Protein AF-0000000079560108 (afdb_homodimer)

Solvent-accessible surface area (backbone atoms only — not comparable to full-atom values): 20661 Å² total; per-residue (Å²): 132,93,80,88,74,80,73,78,68,69,70,74,76,70,73,69,69,77,69,74,82,73,67,51,75,45,80,75,44,78,47,72,44,95,84,52,30,36,39,34,35,33,38,27,43,58,58,87,73,56,63,66,53,49,48,54,43,38,51,71,67,66,50,82,88,67,62,62,70,43,50,45,40,27,61,70,44,29,70,36,39,32,35,31,31,40,37,35,38,46,66,90,51,83,85,59,64,47,75,42,73,41,30,35,34,32,24,31,36,22,76,26,48,44,34,38,52,46,77,73,49,55,36,68,93,56,55,93,68,57,53,68,58,50,52,52,52,52,49,50,51,56,38,45,75,59,57,32,50,44,37,31,35,74,32,50,59,90,45,41,65,64,43,38,75,72,59,32,35,69,36,62,92,52,25,36,26,29,39,34,63,78,79,128,134,86,80,77,77,76,75,79,69,70,70,75,76,70,74,70,70,78,70,73,82,72,68,50,76,43,79,76,45,76,46,72,43,94,86,51,30,36,37,34,34,33,39,27,42,57,58,86,74,55,61,67,54,49,50,53,45,39,51,71,70,66,50,82,88,68,64,63,70,44,50,45,41,27,61,70,44,29,71,34,39,32,36,30,30,41,37,35,40,46,67,89,52,82,84,59,65,48,76,40,74,41,30,36,33,32,24,31,36,22,79,27,50,43,34,39,50,44,76,72,48,55,37,68,93,58,54,94,68,56,53,67,58,51,52,52,53,51,50,51,49,55,38,44,75,61,58,30,50,46,38,32,36,73,32,51,58,90,45,42,63,63,43,40,75,72,58,32,36,69,35,63,92,52,25,37,26,28,41,33,63,77,79,128

Organism: Vigna unguiculata (NCBI:txid3917)

InterPro domains:
  IPR000182 GNAT domain [PF00583] (96-168)
  IPR000182 GNAT domain [PS51186] (47-184)
  IPR016181 Acyl-CoA N-acyltransferase [SSF55729] (50-173)
  IPR045039 Acetyltransferase NSI-like [PTHR43626] (2-183)

Foldseek 3Di:
DDDDPPPPPPPPPPPPPVPQDDKDKDFDDWDADPQGKIKTKMKIFADDDDLVLVQVQCVQVPHDDDDSVVSVVCVVQFPTKMWIWIWIDGPPDPPDIDIHTFWIKTWHDPLEEEIEIDDTDGRPVCPPVCVSVVRVLVVQVSCVVSVHDHYYYDDDPVCVVVVVVSVDDDCVVNNDDDDDDDDD/DPPPPPPPPPPPPPPPPVPQDDKDKDFDDWDADPQGKIKTKMKIWADDDDLVLVQVQCVQVPHDDDDSVVSVVCVVQFPTKMWIWIWIDGPPDPPDIDIHTFWIKTWHDPLEEEIEIDDTDGRPVCPPVCVSVVRVLVVQVSCVVSVHDHYYYDDDPVCVVVVVVSVDDDCVVNNDDDDDDDDD

Nearest PDB structures (foldseek):
  7dai-assembly2_C  TM=9.769E-01  e=3.461E-25  Oryza sativa Japonica Group
  7daj-assembly1_B  TM=9.603E-01  e=1.060E-24  Oryza sativa Japonica Group
  7dal-assembly1_B  TM=9.745E-01  e=1.442E-23  Oryza sativa Japonica Group
  7dai-assembly1_A-2  TM=9.729E-01  e=1.844E-22  Oryza sativa Japonica Group
  6k5m-assembly1_A  TM=9.247E-01  e=1.194E-22  Oryza sativa Japonica Group

pLDDT: mean 87.72, std 19.06, range [20.8, 98.81]

Radius of gyration: 25.71 Å; Cα contacts (8 Å, |Δi|>4): 689; chains: 2; bounding box: 93×86×57 Å

Secondary structure (DSSP, 8-state):
--------------------PPP-EEEEEEEE-TTS-EEEEEEESB----HHHHHHHHHHHTPPP--HHHHHHHHHT-SEEEEEEEEEE-TT-SS-EEEEEEEEEEEEE-SSSEEEEEEEEE-GGGTTSSHHHHHHHHHHHHHHHTT--EEEEEE-GGGHHHHHTTT-EESGGG-EEEEE----/--------------------PPP-EEEEEEEE-TTS-EEEEEEESB----HHHHHHHHHHHTPPP--HHHHHHHHHT-SEEEEEEEEEE-TT-SS-EEEEEEEEEEEEE-SSSEEEEEEEEE-GGGTTSSHHHHHHHHHHHHHHHTT--EEEEEE-GGGHHHHHTTT-EESGGG-EEEEE----

Structure (mmCIF, N/CA/C/O backbone):
data_AF-0000000079560108-model_v1
#
loop_
_entity.id
_entity.type
_entity.pdbx_description
1 polymer 'Acyl-CoA N-acyltransferase'
#
loop_
_atom_site.group_PDB
_atom_site.id
_atom_site.type_symbol
_atom_site.label_atom_id
_atom_site.label_alt_id
_atom_site.label_comp_id
_atom_site.label_asym_id
_atom_site.label_entity_id
_atom_site.label_seq_id
_atom_site.pdbx_PDB_ins_code
_atom_site.Cartn_x
_atom_site.Cartn_y
_atom_site.Cartn_z
_atom_site.occupancy
_atom_site.B_iso_or_equiv
_atom_site.auth_seq_id
_atom_site.auth_comp_id
_atom_site.auth_asym_id
_atom_site.auth_atom_id
_atom_site.pdbx_PDB_model_num
ATOM 1 N N . MET A 1 1 ? 40.438 -39.719 33.125 1 20.8 1 MET A N 1
ATOM 2 C CA . MET A 1 1 ? 39 -39.719 32.906 1 20.8 1 MET A CA 1
ATOM 3 C C . MET A 1 1 ? 38.5 -38.312 32.562 1 20.8 1 MET A C 1
ATOM 5 O O . MET A 1 1 ? 37.719 -38.125 31.625 1 20.8 1 MET A O 1
ATOM 9 N N . LYS A 1 2 ? 38.188 -37.312 33.719 1 22.69 2 LYS A N 1
ATOM 10 C CA . LYS A 1 2 ? 36.938 -36.531 33.531 1 22.69 2 LYS A CA 1
ATOM 11 C C . LYS A 1 2 ? 37.062 -35.625 32.312 1 22.69 2 LYS A C 1
ATOM 13 O O . LYS A 1 2 ? 38.156 -35.312 31.859 1 22.69 2 LYS A O 1
ATOM 18 N N . ASP A 1 3 ? 36.219 -34.469 32.125 1 26.06 3 ASP A N 1
ATOM 19 C CA . ASP A 1 3 ? 35 -34.031 31.391 1 26.06 3 ASP A CA 1
ATOM 20 C C . ASP A 1 3 ? 35.344 -32.906 30.406 1 26.06 3 ASP A C 1
ATOM 22 O O . ASP A 1 3 ? 34.938 -32.969 29.25 1 26.06 3 ASP A O 1
ATOM 26 N N . ASN A 1 4 ? 35.75 -31.547 30.703 1 32.47 4 ASN A N 1
ATOM 27 C CA . ASN A 1 4 ? 34.875 -30.391 30.609 1 32.47 4 ASN A CA 1
ATOM 28 C C . ASN A 1 4 ? 35 -29.734 29.234 1 32.47 4 ASN A C 1
ATOM 30 O 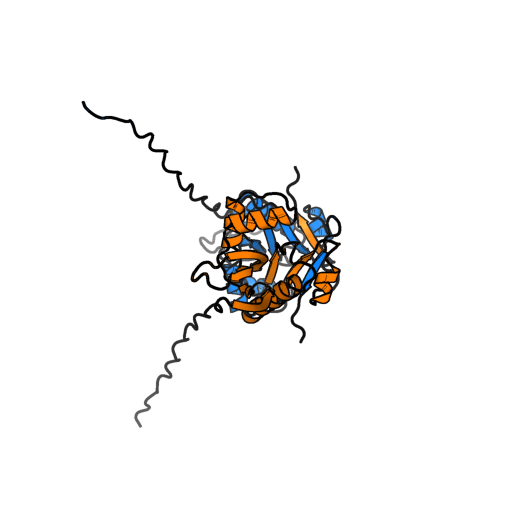O . ASN A 1 4 ? 36 -29.078 28.922 1 32.47 4 ASN A O 1
ATOM 34 N N . SER A 1 5 ? 34.438 -30.344 28.141 1 34.47 5 SER A N 1
ATOM 35 C CA . SER A 1 5 ? 34.219 -29.734 26.828 1 34.47 5 SER A CA 1
ATOM 36 C C . SER A 1 5 ? 33.5 -28.391 26.969 1 34.47 5 SER A C 1
ATOM 38 O O . SER A 1 5 ? 32.406 -28.297 27.516 1 34.47 5 SER A O 1
ATOM 40 N N . MET A 1 6 ? 34.25 -27.312 27.203 1 31.23 6 MET A N 1
ATOM 41 C CA . MET A 1 6 ? 33.688 -25.969 27.203 1 31.23 6 MET A CA 1
ATOM 42 C C . MET A 1 6 ? 32.781 -25.766 26 1 31.23 6 MET A C 1
ATOM 44 O O . MET A 1 6 ? 33.219 -25.875 24.844 1 31.23 6 MET A O 1
ATOM 48 N N . GLN A 1 7 ? 31.422 -26.172 26.094 1 32.94 7 GLN A N 1
ATOM 49 C CA . GLN A 1 7 ? 30.375 -25.859 25.125 1 32.94 7 GLN A CA 1
ATOM 50 C C . GLN A 1 7 ? 30.359 -24.375 24.781 1 32.94 7 GLN A C 1
ATOM 52 O O . GLN A 1 7 ? 30.25 -23.531 25.672 1 32.94 7 GLN A O 1
ATOM 57 N N . VAL A 1 8 ? 30.969 -23.969 23.719 1 36.25 8 VAL A N 1
ATOM 58 C CA . VAL A 1 8 ? 30.812 -22.625 23.172 1 36.25 8 VAL A CA 1
ATOM 59 C C . VAL A 1 8 ? 29.328 -22.281 23.047 1 36.25 8 VAL A C 1
ATOM 61 O O . VAL A 1 8 ? 28.594 -22.938 22.281 1 36.25 8 VAL A O 1
ATOM 64 N N . ILE A 1 9 ? 28.594 -22.062 24.156 1 33.53 9 ILE A N 1
ATOM 65 C CA . ILE A 1 9 ? 27.234 -21.594 24.016 1 33.53 9 ILE A CA 1
ATOM 66 C C . ILE A 1 9 ? 27.188 -20.391 23.078 1 33.53 9 ILE A C 1
ATOM 68 O O . ILE A 1 9 ? 27.938 -19.438 23.25 1 33.53 9 ILE A O 1
ATOM 72 N N . ASP A 1 10 ? 26.875 -20.625 21.875 1 36.41 10 ASP A N 1
ATOM 73 C CA . ASP A 1 10 ? 26.609 -19.5 20.969 1 36.41 10 ASP A CA 1
ATOM 74 C C . ASP A 1 10 ? 25.734 -18.438 21.656 1 36.41 10 ASP A C 1
ATOM 76 O O . ASP A 1 10 ? 24.828 -18.781 22.422 1 36.41 10 ASP A O 1
ATOM 80 N N . PRO A 1 11 ? 26.312 -17.297 22.016 1 36.44 11 PRO A N 1
ATOM 81 C CA . PRO A 1 11 ? 25.422 -16.312 22.641 1 36.44 11 PRO A CA 1
ATOM 82 C C . PRO A 1 11 ? 24.016 -16.359 22.047 1 36.44 11 PRO A C 1
ATOM 84 O O . PRO A 1 11 ? 23.828 -16.766 20.906 1 36.44 11 PRO A O 1
ATOM 87 N N . PRO A 1 12 ? 22.984 -16.531 22.906 1 35.56 12 PRO A N 1
ATOM 88 C CA . PRO A 1 12 ? 21.641 -16.469 22.344 1 35.56 12 PRO A CA 1
ATOM 89 C C . PRO A 1 12 ? 21.5 -15.414 21.25 1 35.56 12 PRO A C 1
ATOM 91 O O . PRO A 1 12 ? 22.234 -14.422 21.266 1 35.56 12 PRO A O 1
ATOM 94 N N . SER A 1 13 ? 21.328 -15.781 20.016 1 38.47 13 SER A N 1
ATOM 95 C CA . SER A 1 13 ? 20.844 -14.797 19.047 1 38.47 13 SER A CA 1
ATOM 96 C C . SER A 1 13 ? 19.875 -13.812 19.672 1 38.47 13 SER A C 1
ATOM 98 O O . SER A 1 13 ? 18.828 -14.211 20.188 1 38.47 13 SER A O 1
ATOM 100 N N . ILE A 1 14 ? 20.328 -12.914 20.531 1 37.09 14 ILE A N 1
ATOM 101 C CA . ILE A 1 14 ? 19.422 -11.852 20.953 1 37.09 14 ILE A CA 1
ATOM 102 C C . ILE A 1 14 ? 18.375 -11.602 19.859 1 37.09 14 ILE A C 1
ATOM 104 O O . ILE A 1 14 ? 18.734 -11.367 18.703 1 37.09 14 ILE A O 1
ATOM 108 N N . ASP A 1 15 ? 17.297 -12.219 19.875 1 38.72 15 ASP A N 1
ATOM 109 C CA . ASP A 1 15 ? 16.141 -11.688 19.156 1 38.72 15 ASP A CA 1
ATOM 110 C C . ASP A 1 15 ? 16.156 -10.164 19.156 1 38.72 15 ASP A C 1
ATOM 112 O O . ASP A 1 15 ? 15.859 -9.531 20.172 1 38.72 15 ASP A O 1
ATOM 116 N N . GLU A 1 16 ? 17.219 -9.445 18.844 1 39.84 16 GLU A N 1
ATOM 117 C CA . GLU A 1 16 ? 16.969 -8.016 18.656 1 39.84 16 GLU A CA 1
ATOM 118 C C . GLU A 1 16 ? 15.508 -7.758 18.266 1 39.84 16 GLU A C 1
ATOM 120 O O . GLU A 1 16 ? 15.094 -8.047 17.141 1 39.84 16 GLU A O 1
ATOM 125 N N . GLU A 1 17 ? 14.57 -8.016 19 1 43.06 17 GLU A N 1
ATOM 126 C CA . GLU A 1 17 ? 13.242 -7.422 18.844 1 43.06 17 GLU A CA 1
ATOM 127 C C . GLU A 1 17 ? 13.328 -6.07 18.141 1 43.06 17 GLU A C 1
ATOM 129 O O . GLU A 1 17 ? 13.906 -5.121 18.672 1 43.06 17 GLU A O 1
ATOM 134 N N . ASP A 1 18 ? 13.734 -5.938 16.938 1 49.69 18 ASP A N 1
ATOM 135 C CA . ASP A 1 18 ? 13.727 -4.742 16.109 1 49.69 18 ASP A CA 1
ATOM 136 C C . ASP A 1 18 ? 12.641 -3.768 16.547 1 49.69 18 ASP A C 1
ATOM 138 O O . ASP A 1 18 ? 11.453 -4.02 16.328 1 49.69 18 ASP A O 1
ATOM 142 N N . GLU A 1 19 ? 12.656 -3.205 17.703 1 56.44 19 GLU A N 1
ATOM 143 C CA . GLU A 1 19 ? 11.773 -2.166 18.234 1 56.44 19 GLU A CA 1
ATOM 144 C C . GLU A 1 19 ? 11.375 -1.181 17.141 1 56.44 19 GLU A C 1
ATOM 146 O O . GLU A 1 19 ? 12.234 -0.61 16.469 1 56.44 19 GLU A O 1
ATOM 151 N N . GLU A 1 20 ? 10.18 -1.312 16.703 1 64.75 20 GLU A N 1
ATOM 152 C CA . GLU A 1 20 ? 9.625 -0.291 15.82 1 64.75 20 GLU A CA 1
ATOM 153 C C . GLU A 1 20 ? 9.93 1.112 16.344 1 64.75 20 GLU A C 1
ATOM 155 O O . GLU A 1 20 ? 9.828 1.372 17.547 1 64.75 20 GLU A O 1
ATOM 160 N N . PRO A 1 21 ? 10.586 1.938 15.516 1 72.31 21 PRO A N 1
ATOM 161 C CA . PRO A 1 21 ? 10.836 3.305 15.977 1 72.31 21 PRO A CA 1
ATOM 162 C C . PRO A 1 21 ? 9.609 3.961 16.594 1 72.31 21 PRO A C 1
ATOM 164 O O . PRO A 1 21 ? 8.484 3.703 16.156 1 72.31 21 PRO A O 1
ATOM 167 N N . MET A 1 22 ? 9.727 4.625 17.688 1 73.25 22 MET A N 1
ATOM 168 C CA . MET A 1 22 ? 8.664 5.34 18.391 1 73.25 22 MET A CA 1
ATOM 169 C C . MET A 1 22 ? 8.141 6.5 17.562 1 73.25 22 MET A C 1
ATOM 171 O O . MET A 1 22 ? 8.891 7.098 16.781 1 73.25 22 MET A O 1
ATOM 175 N N . PRO A 1 23 ? 6.852 6.723 17.719 1 82.19 23 PRO A N 1
ATOM 176 C CA . PRO A 1 23 ? 6.316 7.918 17.062 1 82.19 23 PRO A CA 1
ATOM 177 C C . PRO A 1 23 ? 7.09 9.18 17.422 1 82.19 23 PRO A C 1
ATOM 179 O O . PRO A 1 23 ? 7.586 9.312 18.547 1 82.19 23 PRO A O 1
ATOM 182 N N . GLN A 1 24 ? 7.23 10.016 16.484 1 87.12 24 GLN A N 1
ATOM 183 C CA . GLN A 1 24 ? 7.949 11.273 16.656 1 87.12 24 GLN A CA 1
ATOM 184 C C . GLN A 1 24 ? 6.996 12.461 16.609 1 87.12 24 GLN A C 1
ATOM 186 O O . GLN A 1 24 ? 5.977 12.422 15.922 1 87.12 24 GLN A O 1
ATOM 191 N N . GLU A 1 25 ? 7.293 13.43 17.438 1 90.81 25 GLU A N 1
ATOM 192 C CA . GLU A 1 25 ? 6.57 14.703 17.438 1 90.81 25 GLU A CA 1
ATOM 193 C C . GLU A 1 25 ? 7.527 15.883 17.297 1 90.81 25 GLU A C 1
ATOM 195 O O . GLU A 1 25 ? 8.602 15.891 17.906 1 90.81 25 GLU A O 1
ATOM 200 N N . PHE A 1 26 ? 7.121 16.859 16.453 1 91.38 26 PHE A N 1
ATOM 201 C CA . PHE A 1 26 ? 7.918 18.047 16.188 1 91.38 26 PHE A CA 1
ATOM 202 C C . PHE A 1 26 ? 7.035 19.281 16.109 1 91.38 26 PHE A C 1
ATOM 204 O O . PHE A 1 26 ? 5.949 19.25 15.523 1 91.38 26 PHE A O 1
ATOM 211 N N . VAL A 1 27 ? 7.5 20.359 16.781 1 94.88 27 VAL A N 1
ATOM 212 C CA . VAL A 1 27 ? 6.871 21.656 16.516 1 94.88 27 VAL A CA 1
ATOM 213 C C . VAL A 1 27 ? 7.379 22.219 15.188 1 94.88 27 VAL A C 1
ATOM 215 O O . VAL A 1 27 ? 8.578 22.453 15.031 1 94.88 27 VAL A O 1
ATOM 218 N N . LEU A 1 28 ? 6.473 22.469 14.289 1 95.75 28 LEU A N 1
ATOM 219 C CA . LEU A 1 28 ? 6.875 22.953 12.969 1 95.75 28 LEU A CA 1
ATOM 220 C C . LEU A 1 28 ? 6.875 24.469 12.93 1 95.75 28 LEU A C 1
ATOM 222 O O . LEU A 1 28 ? 7.75 25.078 12.305 1 95.75 28 LEU A O 1
ATOM 226 N N . VAL A 1 29 ? 5.875 25.016 13.484 1 94.5 29 VAL A N 1
ATOM 227 C CA . VAL A 1 29 ? 5.668 26.453 13.477 1 94.5 29 VAL A CA 1
ATOM 228 C C . VAL A 1 29 ? 5.176 26.922 14.844 1 94.5 29 VAL A C 1
ATOM 230 O O . VAL A 1 29 ? 4.395 26.234 15.5 1 94.5 29 VAL A O 1
ATOM 233 N N . GLU A 1 30 ? 5.645 28.047 15.258 1 95.38 30 GLU A N 1
ATOM 234 C CA . GLU A 1 30 ? 5.117 28.734 16.422 1 95.38 30 GLU A CA 1
ATOM 235 C C . GLU A 1 30 ? 4.906 30.219 16.141 1 95.38 30 GLU A C 1
ATOM 237 O O . GLU A 1 30 ? 5.812 30.891 15.648 1 95.38 30 GLU A O 1
ATOM 242 N N . LYS A 1 31 ? 3.699 30.578 16.391 1 94.56 31 LYS A N 1
ATOM 243 C CA . LYS A 1 31 ? 3.383 31.984 16.156 1 94.56 31 LYS A CA 1
ATOM 244 C C . LYS A 1 31 ? 2.611 32.594 17.328 1 94.56 31 LYS A C 1
ATOM 246 O O . LYS A 1 31 ? 1.826 31.875 17.984 1 94.56 31 LYS A O 1
ATOM 251 N N . THR A 1 32 ? 2.875 33.875 17.547 1 94 32 THR A N 1
ATOM 252 C CA . THR A 1 32 ? 2.137 34.625 18.562 1 94 32 THR A CA 1
ATOM 253 C C . THR A 1 32 ? 1.239 35.656 17.906 1 94 32 THR A C 1
ATOM 255 O O . THR A 1 32 ? 1.704 36.469 17.094 1 94 32 THR A O 1
ATOM 258 N N . GLU A 1 33 ? 0.005 35.594 18.266 1 92.19 33 GLU A N 1
ATOM 259 C CA . GLU A 1 33 ? -0.963 36.562 17.734 1 92.19 33 GLU A CA 1
ATOM 260 C C . GLU A 1 33 ? -0.918 37.875 18.516 1 92.19 33 GLU A C 1
ATOM 262 O O . GLU A 1 33 ? -0.397 37.938 19.625 1 92.19 33 GLU A O 1
ATOM 267 N N . PRO A 1 34 ? -1.481 38.875 17.828 1 93 34 PRO A N 1
ATOM 268 C CA . PRO A 1 34 ? -1.474 40.188 18.469 1 93 34 PRO A CA 1
ATOM 269 C C . PRO A 1 34 ? -2.137 40.156 19.844 1 93 34 PRO A C 1
ATOM 271 O O . PRO A 1 34 ? -1.722 40.906 20.75 1 93 34 PRO A O 1
ATOM 274 N N . ASP A 1 35 ? -3.066 39.344 20.047 1 91.81 35 ASP A N 1
ATOM 275 C CA . ASP A 1 35 ? -3.801 39.312 21.297 1 91.81 35 ASP A CA 1
ATOM 276 C C . ASP A 1 35 ? -3.08 38.469 22.344 1 91.81 35 ASP A C 1
ATOM 278 O O . ASP A 1 35 ? -3.592 38.25 23.438 1 91.81 35 ASP A O 1
ATOM 282 N N . GLY A 1 36 ? -1.95 37.969 21.984 1 91.25 36 GLY A N 1
ATOM 283 C CA . GLY A 1 36 ? -1.14 37.219 22.906 1 91.25 36 GLY A CA 1
ATOM 284 C C . GLY A 1 36 ? -1.323 35.719 22.781 1 91.25 36 GLY A C 1
ATOM 285 O O . GLY A 1 36 ? -0.613 34.938 23.422 1 91.25 36 GLY A O 1
ATOM 286 N N . THR A 1 37 ? -2.234 35.312 21.938 1 92.81 37 THR A N 1
ATOM 287 C CA . THR A 1 37 ? -2.455 33.875 21.719 1 92.81 37 THR A CA 1
ATOM 288 C C . THR A 1 37 ? -1.26 33.25 21.016 1 92.81 37 THR A C 1
ATOM 290 O O . THR A 1 37 ? -0.721 33.812 20.062 1 92.81 37 THR A O 1
ATOM 293 N N . ILE A 1 38 ? -0.872 32.062 21.578 1 94.75 38 ILE A N 1
ATOM 294 C CA . ILE A 1 38 ? 0.227 31.344 20.969 1 94.75 38 ILE A CA 1
ATOM 295 C C . ILE A 1 38 ? -0.318 30.141 20.203 1 94.75 38 ILE A C 1
ATOM 297 O O . ILE A 1 38 ? -1.099 29.359 20.75 1 94.75 38 ILE A O 1
ATOM 301 N N . GLU A 1 39 ? 0.038 30.047 18.984 1 96.12 39 GLU A N 1
ATOM 302 C CA . GLU A 1 39 ? -0.333 28.891 18.172 1 96.12 39 GLU A CA 1
ATOM 303 C C . GLU A 1 39 ? 0.897 28.078 17.781 1 96.12 39 GLU A C 1
ATOM 305 O O . GLU A 1 39 ? 1.879 28.641 17.281 1 96.12 39 GLU A O 1
ATOM 310 N N . GLN A 1 40 ? 0.805 26.797 18.031 1 97.19 40 GLN A N 1
ATOM 311 C CA . GLN A 1 40 ? 1.833 25.859 17.578 1 97.19 40 GLN A CA 1
ATOM 312 C C . GLN A 1 40 ? 1.256 24.828 16.609 1 97.19 40 GLN A C 1
ATOM 314 O O . GLN A 1 40 ? 0.159 24.312 16.828 1 97.19 40 GLN A O 1
ATOM 319 N N . ILE A 1 41 ? 1.953 24.641 15.539 1 97.69 41 ILE A N 1
ATOM 320 C CA . ILE A 1 41 ? 1.615 23.531 14.656 1 97.69 41 ILE A CA 1
ATOM 321 C C . ILE A 1 41 ? 2.545 22.344 14.93 1 97.69 41 ILE A C 1
ATOM 323 O O . ILE A 1 41 ? 3.762 22.453 14.766 1 97.69 41 ILE A O 1
ATOM 327 N N . ILE A 1 42 ? 1.925 21.219 15.273 1 96.38 42 ILE A N 1
ATOM 328 C CA . ILE A 1 42 ? 2.701 20.078 15.711 1 96.38 42 ILE A CA 1
ATOM 329 C C . ILE A 1 42 ? 2.521 18.922 14.727 1 96.38 42 ILE A C 1
ATOM 331 O O . ILE A 1 42 ? 1.396 18.578 14.359 1 96.38 42 ILE A O 1
ATOM 335 N N . PHE A 1 43 ? 3.67 18.375 14.297 1 97.25 43 PHE A N 1
ATOM 336 C CA . PHE A 1 43 ? 3.684 17.125 13.547 1 97.25 43 PHE A CA 1
ATOM 337 C C . PHE A 1 43 ? 3.754 15.922 14.477 1 97.25 43 PHE A C 1
ATOM 339 O O . PHE A 1 43 ? 4.504 15.938 15.461 1 97.25 43 PHE A O 1
ATOM 346 N N . SER A 1 44 ? 2.986 14.922 14.133 1 96 44 SER A N 1
ATOM 347 C CA . SER A 1 44 ? 3.084 13.641 14.82 1 96 44 SER A CA 1
ATOM 348 C C . SER A 1 44 ? 3.018 12.484 13.828 1 96 44 SER A C 1
ATOM 350 O O . SER A 1 44 ? 2.227 12.508 12.883 1 96 44 SER A O 1
ATOM 352 N N . SER A 1 45 ? 3.865 11.359 13.953 1 93.25 45 SER A N 1
ATOM 353 C CA . SER A 1 45 ? 3.83 10.172 13.102 1 93.25 45 SER A CA 1
ATOM 354 C C . SER A 1 45 ? 3.043 9.047 13.758 1 93.25 45 SER A C 1
ATOM 356 O O . SER A 1 45 ? 2.941 7.949 13.203 1 93.25 45 SER A O 1
ATOM 358 N N . GLY A 1 46 ? 2.568 9.148 14.836 1 81.94 46 GLY A N 1
ATOM 359 C CA . GLY A 1 46 ? 1.864 8.086 15.539 1 81.94 46 GLY A CA 1
ATOM 360 C C . GLY A 1 46 ? 0.63 8.57 16.281 1 81.94 46 GLY A C 1
ATOM 361 O O . GLY A 1 46 ? 0.188 7.941 17.234 1 81.94 46 GLY A O 1
ATOM 362 N N . GLY A 1 47 ? 0.141 9.664 15.906 1 67.12 47 GLY A N 1
ATOM 363 C CA . GLY A 1 47 ? -0.938 10.203 16.719 1 67.12 47 GLY A CA 1
ATOM 364 C C . GLY A 1 47 ? -2.266 9.508 16.484 1 67.12 47 GLY A C 1
ATOM 365 O O . GLY A 1 47 ? -2.51 8.977 15.406 1 67.12 47 GLY A O 1
ATOM 366 N N . ASP A 1 48 ? -2.932 9.266 17.562 1 80.25 48 ASP A N 1
ATOM 367 C CA . ASP A 1 48 ? -4.324 8.82 17.5 1 80.25 48 ASP A CA 1
ATOM 368 C C . ASP A 1 48 ? -5.219 9.922 16.938 1 80.25 48 ASP A C 1
ATOM 370 O O . ASP A 1 48 ? -5.301 11.016 17.5 1 80.25 48 ASP A O 1
ATOM 374 N N . ILE A 1 49 ? -5.676 9.703 15.812 1 93.5 49 ILE A N 1
ATOM 375 C CA . ILE A 1 49 ? -6.555 10.656 15.148 1 93.5 49 ILE A CA 1
ATOM 376 C C . ILE A 1 49 ? -8.016 10.273 15.391 1 93.5 49 ILE A C 1
ATOM 378 O O . ILE A 1 49 ? -8.391 9.117 15.203 1 93.5 49 ILE A O 1
ATOM 382 N N . ASP A 1 50 ? -8.773 11.297 15.914 1 94.69 50 ASP A N 1
ATOM 383 C CA . ASP A 1 50 ? -10.219 11.117 16.031 1 94.69 50 ASP A CA 1
ATOM 384 C C . ASP A 1 50 ? -10.891 11.086 14.664 1 94.69 50 ASP A C 1
ATOM 386 O O . ASP A 1 50 ? -10.703 12.008 13.859 1 94.69 50 ASP A O 1
ATOM 390 N N . VAL A 1 51 ? -11.68 10.055 14.5 1 96.38 51 VAL A N 1
ATOM 391 C CA . VAL A 1 51 ? -12.289 9.836 13.188 1 96.38 51 VAL A CA 1
ATOM 392 C C . VAL A 1 51 ? -13.203 11 12.836 1 96.38 51 VAL A C 1
ATOM 394 O O . VAL A 1 51 ? -13.312 11.383 11.672 1 96.38 51 VAL A O 1
ATOM 397 N N . TYR A 1 52 ? -13.844 11.586 13.805 1 96.94 52 TYR A N 1
ATOM 398 C CA . TYR A 1 52 ? -14.742 12.711 13.547 1 96.94 52 TYR A CA 1
ATOM 399 C C . TYR A 1 52 ? -13.953 13.961 13.18 1 96.94 52 TYR A C 1
ATOM 401 O O . TYR A 1 52 ? -14.398 14.766 12.359 1 96.94 52 TYR A O 1
ATOM 409 N N . ASP A 1 53 ? -12.805 14.117 13.805 1 97 53 ASP A N 1
ATOM 410 C CA . ASP A 1 53 ? -11.922 15.219 13.406 1 97 53 ASP A CA 1
ATOM 411 C C . ASP A 1 53 ? -11.477 15.07 11.953 1 97 53 ASP A C 1
ATOM 413 O O . ASP A 1 53 ? -11.43 16.047 11.211 1 97 53 ASP A O 1
ATOM 417 N N . LEU A 1 54 ? -11.172 13.875 11.586 1 97.69 54 LEU A N 1
ATOM 418 C CA . LEU A 1 54 ? -10.766 13.617 10.211 1 97.69 54 LEU A CA 1
ATOM 419 C C . LEU A 1 54 ? -11.914 13.875 9.25 1 97.69 54 LEU A C 1
ATOM 421 O O . LEU A 1 54 ? -11.727 14.492 8.195 1 97.69 54 LEU A O 1
ATOM 425 N N . GLU A 1 55 ? -13.086 13.414 9.656 1 97.44 55 GLU A N 1
ATOM 426 C CA . GLU A 1 55 ? -14.25 13.664 8.812 1 97.44 55 GLU A CA 1
ATOM 427 C C . GLU A 1 55 ? -14.469 15.156 8.594 1 97.44 55 GLU A C 1
ATOM 429 O O . GLU A 1 55 ? -14.719 15.602 7.473 1 97.44 55 GLU A O 1
ATOM 434 N N . ALA A 1 56 ? -14.406 15.883 9.625 1 97.56 56 ALA A N 1
ATOM 435 C CA . ALA A 1 56 ? -14.578 17.328 9.539 1 97.56 56 ALA A CA 1
ATOM 436 C C . ALA A 1 56 ? -13.523 17.953 8.625 1 97.56 56 ALA A C 1
ATOM 438 O O . ALA A 1 56 ? -13.836 18.859 7.84 1 97.56 56 ALA A O 1
ATOM 439 N N . LEU A 1 57 ? -12.312 17.531 8.734 1 98.06 57 LEU A N 1
ATOM 440 C CA . LEU A 1 57 ? -11.242 18.016 7.879 1 98.06 57 LEU A CA 1
ATOM 441 C C . LEU A 1 57 ? -11.508 17.672 6.418 1 98.06 57 LEU A C 1
ATOM 443 O O . LEU A 1 57 ? -11.328 18.5 5.527 1 98.06 57 LEU A O 1
ATOM 447 N N . CYS A 1 58 ? -11.953 16.422 6.164 1 97.88 58 CYS A N 1
ATOM 448 C CA . CYS A 1 58 ? -12.297 16 4.812 1 97.88 58 CYS A CA 1
ATOM 449 C C . CYS A 1 58 ? -13.406 16.875 4.238 1 97.88 58 CYS A C 1
ATOM 451 O O . CYS A 1 58 ? -13.359 17.266 3.068 1 97.88 58 CYS A O 1
ATOM 453 N N . ASP A 1 59 ? -14.367 17.219 5.047 1 97.56 59 ASP A N 1
ATOM 454 C CA . ASP A 1 59 ? -15.445 18.125 4.625 1 97.56 59 ASP A CA 1
ATOM 455 C C . ASP A 1 59 ? -14.891 19.469 4.176 1 97.56 59 ASP A C 1
ATOM 457 O O . ASP A 1 59 ? -15.32 20.016 3.154 1 97.56 59 ASP A O 1
ATOM 461 N N . LYS A 1 60 ? -14.016 19.984 4.875 1 97.25 60 LYS A N 1
ATOM 462 C CA . LYS A 1 60 ? -13.453 21.312 4.59 1 97.25 60 LYS A CA 1
ATOM 463 C C . LYS A 1 60 ? -12.773 21.328 3.225 1 97.25 60 LYS A C 1
ATOM 465 O O . LYS A 1 60 ? -12.781 22.344 2.535 1 97.25 60 LYS A O 1
ATOM 470 N N . VAL A 1 61 ? -12.109 20.203 2.891 1 96.19 61 VAL A N 1
ATOM 471 C CA . VAL A 1 61 ? -11.359 20.188 1.636 1 96.19 61 VAL A CA 1
ATOM 472 C C . VAL A 1 61 ? -12.281 19.766 0.496 1 96.19 61 VAL A C 1
ATOM 474 O O . VAL A 1 61 ? -11.859 19.719 -0.665 1 96.19 61 VAL A O 1
ATOM 477 N N . GLY A 1 62 ? -13.523 19.359 0.8 1 95.56 62 GLY A N 1
ATOM 478 C CA . GLY A 1 62 ? -14.523 19.062 -0.215 1 95.56 62 GLY A CA 1
ATOM 479 C C . GLY A 1 62 ? -14.492 17.609 -0.661 1 95.56 62 GLY A C 1
ATOM 480 O O . GLY A 1 62 ? -14.898 17.297 -1.782 1 95.56 62 GLY A O 1
ATOM 481 N N . TRP A 1 63 ? -14.008 16.719 0.13 1 95.31 63 TRP A N 1
ATOM 482 C CA . TRP A 1 63 ? -13.977 15.297 -0.207 1 95.31 63 TRP A CA 1
ATOM 483 C C . TRP A 1 63 ? -15.32 14.641 0.078 1 95.31 63 TRP A C 1
ATOM 485 O O . TRP A 1 63 ? -16.031 15.031 1.014 1 95.31 63 TRP A O 1
ATOM 495 N N . PRO A 1 64 ? -15.656 13.664 -0.766 1 93.31 64 PRO A N 1
ATOM 496 C CA . PRO A 1 64 ? -16.875 12.922 -0.442 1 93.31 64 PRO A CA 1
ATOM 497 C C . PRO A 1 64 ? -16.797 12.188 0.894 1 93.31 64 PRO A C 1
ATOM 499 O O . PRO A 1 64 ? -15.711 11.727 1.276 1 93.31 64 PRO A O 1
ATOM 502 N N . ARG A 1 65 ? -17.922 12.086 1.561 1 94.56 65 ARG A N 1
ATOM 503 C CA . ARG A 1 65 ? -17.953 11.391 2.844 1 94.56 65 ARG A CA 1
ATOM 504 C C . ARG A 1 65 ? -17.797 9.883 2.656 1 94.56 65 ARG A C 1
ATOM 506 O O . ARG A 1 65 ? -18.375 9.305 1.732 1 94.56 65 ARG A O 1
ATOM 513 N N . ARG A 1 66 ? -16.984 9.352 3.461 1 95.31 66 ARG A N 1
ATOM 514 C CA . ARG A 1 66 ? -16.781 7.91 3.539 1 95.31 66 ARG A CA 1
ATOM 515 C C . ARG A 1 66 ? -17.359 7.336 4.824 1 95.31 66 ARG A C 1
ATOM 517 O O . ARG A 1 66 ? -17.484 8.039 5.828 1 95.31 66 ARG A O 1
ATOM 524 N N . PRO A 1 67 ? -17.797 6.027 4.797 1 96.31 67 PRO A N 1
ATOM 525 C CA . PRO A 1 67 ? -18.281 5.438 6.047 1 96.31 67 PRO A CA 1
ATOM 526 C C . PRO A 1 67 ? -17.266 5.539 7.184 1 96.31 67 PRO A C 1
ATOM 528 O O . PRO A 1 67 ? -16.109 5.172 7.016 1 96.31 67 PRO A O 1
ATOM 531 N N . LEU A 1 68 ? -17.734 5.957 8.375 1 96.62 68 LEU A N 1
ATOM 532 C CA . LEU A 1 68 ? -16.828 6.242 9.492 1 96.62 68 LEU A CA 1
ATOM 533 C C . LEU A 1 68 ? -16.156 4.969 9.984 1 96.62 68 LEU A C 1
ATOM 535 O O . LEU A 1 68 ? -14.984 5 10.391 1 96.62 68 LEU A O 1
ATOM 539 N N . SER A 1 69 ? -16.906 3.902 9.984 1 96.75 69 SER A N 1
ATOM 540 C CA . SER A 1 69 ? -16.312 2.645 10.43 1 96.75 69 SER A CA 1
ATOM 541 C C . SER A 1 69 ? -15.164 2.229 9.523 1 96.75 69 SER A C 1
ATOM 543 O O . SER A 1 69 ? -14.141 1.724 10 1 96.75 69 SER A O 1
ATOM 545 N N . LYS A 1 70 ? -15.266 2.436 8.234 1 96.94 70 LYS A N 1
ATOM 546 C CA . LYS A 1 70 ? -14.195 2.117 7.297 1 96.94 70 LYS A CA 1
ATOM 547 C C . LYS A 1 70 ? -13.016 3.072 7.465 1 96.94 70 LYS A C 1
ATOM 549 O O . LYS A 1 70 ? -11.859 2.66 7.363 1 96.94 70 LYS A O 1
ATOM 554 N N . LEU A 1 71 ? -13.43 4.301 7.652 1 96.75 71 LEU A N 1
ATOM 555 C CA . LEU A 1 71 ? -12.383 5.285 7.902 1 96.75 71 LEU A CA 1
ATOM 556 C C . LEU A 1 71 ? -11.562 4.914 9.133 1 96.75 71 LEU A C 1
ATOM 558 O O . LEU A 1 71 ? -10.336 4.977 9.117 1 96.75 71 LEU A O 1
ATOM 562 N N . ALA A 1 72 ? -12.219 4.535 10.164 1 96.81 72 ALA A N 1
ATOM 563 C CA . ALA A 1 72 ? -11.547 4.102 11.391 1 96.81 72 ALA A CA 1
ATOM 564 C C . ALA A 1 72 ? -10.656 2.891 11.125 1 96.81 72 ALA A C 1
ATOM 566 O O . ALA A 1 72 ? -9.523 2.826 11.617 1 96.81 72 ALA A O 1
ATOM 567 N N . ALA A 1 73 ? -11.148 1.94 10.383 1 97 73 ALA A N 1
ATOM 568 C CA . ALA A 1 73 ? -10.375 0.748 10.039 1 97 73 ALA A CA 1
ATOM 569 C C . ALA A 1 73 ? -9.141 1.11 9.227 1 97 73 ALA A C 1
ATOM 571 O O . ALA A 1 73 ? -8.055 0.568 9.453 1 97 73 ALA A O 1
ATOM 572 N N . ALA A 1 74 ? -9.344 2.037 8.266 1 97.44 74 ALA A N 1
ATOM 573 C CA . ALA A 1 74 ? -8.219 2.467 7.445 1 97.44 74 ALA A CA 1
ATOM 574 C C . ALA A 1 74 ? -7.125 3.102 8.297 1 97.44 74 ALA A C 1
ATOM 576 O O . ALA A 1 74 ? -5.938 2.82 8.109 1 97.44 74 ALA A O 1
ATOM 577 N N . LEU A 1 75 ? -7.508 3.904 9.258 1 97.19 75 LEU A N 1
ATOM 578 C CA . LEU A 1 75 ? -6.547 4.539 10.156 1 97.19 75 LEU A CA 1
ATOM 579 C C . LEU A 1 75 ? -5.828 3.496 11.008 1 97.19 75 LEU A C 1
ATOM 581 O O . LEU A 1 75 ? -4.602 3.518 11.117 1 97.19 75 LEU A O 1
ATOM 585 N N . LYS A 1 76 ? -6.562 2.6 11.516 1 96.06 76 LYS A N 1
ATOM 586 C CA . LYS A 1 76 ? -6.035 1.573 12.406 1 96.06 76 LYS A CA 1
ATOM 587 C C . LYS A 1 76 ? -5.023 0.684 11.688 1 96.06 76 LYS A C 1
ATOM 589 O O . LYS A 1 76 ? -4.043 0.24 12.281 1 96.06 76 LYS A O 1
ATOM 594 N N . ASN A 1 77 ? -5.262 0.446 10.406 1 96.75 77 ASN A N 1
ATOM 595 C CA . ASN A 1 77 ? -4.461 -0.541 9.688 1 96.75 77 ASN A CA 1
ATOM 596 C C . ASN A 1 77 ? -3.438 0.126 8.773 1 96.75 77 ASN A C 1
ATOM 598 O O . ASN A 1 77 ? -2.805 -0.54 7.953 1 96.75 77 ASN A O 1
ATOM 602 N N . SER A 1 78 ? -3.314 1.424 8.945 1 97.25 78 SER A N 1
ATOM 603 C CA . SER A 1 78 ? -2.197 2.113 8.305 1 97.25 78 SER A CA 1
ATOM 604 C C . SER A 1 78 ? -0.898 1.88 9.07 1 97.25 78 SER A C 1
ATOM 606 O O . SER A 1 78 ? -0.908 1.744 10.297 1 97.25 78 SER A O 1
ATOM 608 N N . TYR A 1 79 ? 0.168 1.781 8.297 1 97.19 79 TYR A N 1
ATOM 609 C CA . TYR A 1 79 ? 1.485 1.586 8.891 1 97.19 79 TYR A CA 1
ATOM 610 C C . TYR A 1 79 ? 1.933 2.832 9.648 1 97.19 79 TYR A C 1
ATOM 612 O O . TYR A 1 79 ? 2.447 2.738 10.766 1 97.19 79 TYR A O 1
ATOM 620 N N . ILE A 1 80 ? 1.763 3.973 9.055 1 96.94 80 ILE A N 1
ATOM 621 C CA . ILE A 1 80 ? 1.997 5.27 9.672 1 96.94 80 ILE A CA 1
ATOM 622 C C . ILE A 1 80 ? 0.82 6.199 9.383 1 96.94 80 ILE A C 1
ATOM 624 O O . ILE A 1 80 ? 0.301 6.227 8.266 1 96.94 80 ILE A O 1
ATOM 628 N N . VAL A 1 81 ? 0.416 6.832 10.438 1 97.44 81 VAL 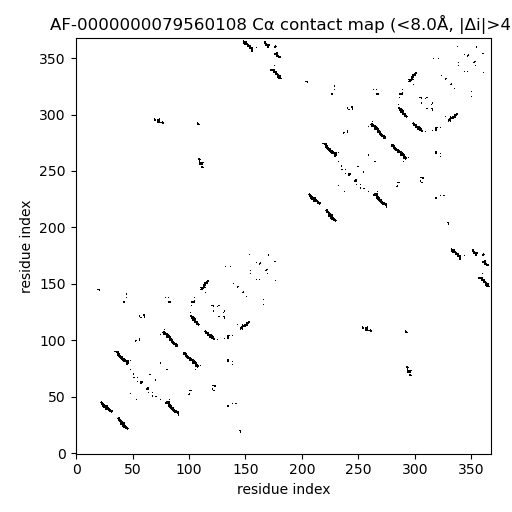A N 1
ATOM 629 C CA . VAL A 1 81 ? -0.501 7.961 10.312 1 97.44 81 VAL A CA 1
ATOM 630 C C . VAL A 1 81 ? 0.177 9.234 10.805 1 97.44 81 VAL A C 1
ATOM 632 O O . VAL A 1 81 ? 0.405 9.398 12.008 1 97.44 81 VAL A O 1
ATOM 635 N N . ALA A 1 82 ? 0.495 10.086 9.867 1 97.44 82 ALA A N 1
ATOM 636 C CA . ALA A 1 82 ? 1.101 11.383 10.172 1 97.44 82 ALA A CA 1
ATOM 637 C C . ALA A 1 82 ? 0.042 12.477 10.258 1 97.44 82 ALA A C 1
ATOM 639 O O . ALA A 1 82 ? -0.894 12.508 9.461 1 97.44 82 ALA A O 1
ATOM 640 N N . SER A 1 83 ? 0.211 13.328 11.273 1 97.69 83 SER A N 1
ATOM 641 C CA . SER A 1 83 ? -0.806 14.359 11.453 1 97.69 83 SER A CA 1
ATOM 642 C C . SER A 1 83 ? -0.172 15.711 11.766 1 97.69 83 SER A C 1
ATOM 644 O O . SER A 1 83 ? 0.971 15.781 12.219 1 97.69 83 SER A O 1
ATOM 646 N N . LEU A 1 84 ? -0.867 16.75 11.414 1 97.62 84 LEU A N 1
ATOM 647 C CA . LEU A 1 84 ? -0.621 18.125 11.836 1 97.62 84 LEU A CA 1
ATOM 648 C C . LEU A 1 84 ? -1.751 18.625 12.727 1 97.62 84 LEU A C 1
ATOM 650 O O . LEU A 1 84 ? -2.922 18.562 12.344 1 97.62 84 LEU A O 1
ATOM 654 N N . HIS A 1 85 ? -1.357 19.109 13.883 1 97.44 85 HIS A N 1
ATOM 655 C CA . HIS A 1 85 ? -2.33 19.734 14.773 1 97.44 85 HIS A CA 1
ATOM 656 C C . HIS A 1 85 ? -1.951 21.188 15.078 1 97.44 85 HIS A C 1
ATOM 658 O O . HIS A 1 85 ? -0.774 21.5 15.273 1 97.44 85 HIS A O 1
ATOM 664 N N . SER A 1 86 ? -2.943 22 15.023 1 97.38 86 SER A N 1
ATOM 665 C CA . SER A 1 86 ? -2.812 23.344 15.57 1 97.38 86 SER A CA 1
ATOM 666 C C . SER A 1 86 ? -3.195 23.375 17.047 1 97.38 86 SER A C 1
ATOM 668 O O . SER A 1 86 ? -4.289 22.953 17.422 1 97.38 86 SER A O 1
ATOM 670 N N . ILE A 1 87 ? -2.264 23.844 17.875 1 95.94 87 ILE A N 1
ATOM 671 C CA . ILE A 1 87 ? -2.525 24.031 19.297 1 95.94 87 ILE A CA 1
ATOM 672 C C . ILE A 1 87 ? -2.48 25.531 19.625 1 95.94 87 ILE A C 1
ATOM 674 O O . ILE A 1 87 ? -1.454 26.188 19.438 1 95.94 87 ILE A O 1
ATOM 678 N N . ARG A 1 88 ? -3.598 25.984 20.141 1 95.06 88 ARG A N 1
ATOM 679 C CA . ARG A 1 88 ? -3.695 27.391 20.5 1 95.06 88 ARG A CA 1
ATOM 680 C C . ARG A 1 88 ? -3.881 27.562 22 1 95.06 88 ARG A C 1
ATOM 682 O O . ARG A 1 88 ? -4.738 26.922 22.594 1 95.06 88 ARG A O 1
ATOM 689 N N . LYS A 1 89 ? -3.053 28.422 22.547 1 92.31 89 LYS A N 1
ATOM 690 C CA . LYS A 1 89 ? -3.111 28.766 23.969 1 92.31 89 LYS A CA 1
ATOM 691 C C . LYS A 1 89 ? -3.332 30.266 24.156 1 92.31 89 LYS A C 1
ATOM 693 O O . LYS A 1 89 ? -2.559 31.078 23.656 1 92.31 89 LYS A O 1
ATOM 698 N N . SER A 1 90 ? -4.473 30.531 24.766 1 88.25 90 SER A N 1
ATOM 699 C CA . SER A 1 90 ? -4.754 31.938 25.062 1 88.25 90 SER A CA 1
ATOM 700 C C . SER A 1 90 ? -4.031 32.406 26.312 1 88.25 90 SER A C 1
ATOM 702 O O . SER A 1 90 ? -3.852 31.625 27.25 1 88.25 90 SER A O 1
ATOM 704 N N . PRO A 1 91 ? -3.729 33.688 26.156 1 82.38 91 PRO A N 1
ATOM 705 C CA . PRO A 1 91 ? -3.102 34.219 27.375 1 82.38 91 PRO A CA 1
ATOM 706 C C . PRO A 1 91 ? -4.035 34.188 28.578 1 82.38 91 PRO A C 1
ATOM 708 O O . PRO A 1 91 ? -5.238 34.406 28.453 1 82.38 91 PRO A O 1
ATOM 711 N N . GLY A 1 92 ? -3.537 33.781 29.734 1 76.81 92 GLY A N 1
ATOM 712 C CA . GLY A 1 92 ? -4.273 33.844 31 1 76.81 92 GLY A CA 1
ATOM 713 C C . GLY A 1 92 ? -5.129 32.594 31.25 1 76.81 92 GLY A C 1
ATOM 714 O O . GLY A 1 92 ? -5.684 32.438 32.344 1 76.81 92 GLY A O 1
ATOM 715 N N . SER A 1 93 ? -5.605 31.953 30.234 1 65.5 93 SER A N 1
ATOM 716 C CA . SER A 1 93 ? -6.457 30.781 30.469 1 65.5 93 SER A CA 1
ATOM 717 C C . SER A 1 93 ? -5.621 29.531 30.703 1 65.5 93 SER A C 1
ATOM 719 O O . SER A 1 93 ? -4.848 29.125 29.828 1 65.5 93 SER A O 1
ATOM 721 N N . GLU A 1 94 ? -5.387 29.234 31.906 1 65 94 GLU A N 1
ATOM 722 C CA . GLU A 1 94 ? -4.711 28 32.281 1 65 94 GLU A CA 1
ATOM 723 C C . GLU A 1 94 ? -5.551 26.781 31.875 1 65 94 GLU A C 1
ATOM 725 O O . GLU A 1 94 ? -6.727 26.688 32.25 1 65 94 GLU A O 1
ATOM 730 N N . GLY A 1 95 ? -5.234 25.984 30.969 1 65.81 95 GLY A N 1
ATOM 731 C CA . GLY A 1 95 ? -5.848 24.688 30.75 1 65.81 95 GLY A CA 1
ATOM 732 C C . GLY A 1 95 ? -6.664 24.625 29.484 1 65.81 95 GLY A C 1
ATOM 733 O O . GLY A 1 95 ? -7.07 23.531 29.047 1 65.81 95 GLY A O 1
ATOM 734 N N . ASP A 1 96 ? -6.965 25.906 28.969 1 73.5 96 ASP A N 1
ATOM 735 C CA . ASP A 1 96 ? -7.902 25.844 27.844 1 73.5 96 ASP A CA 1
ATOM 736 C C . ASP A 1 96 ? -7.164 25.797 26.516 1 73.5 96 ASP A C 1
ATOM 738 O O . ASP A 1 96 ? -6.996 26.812 25.844 1 73.5 96 ASP A O 1
ATOM 742 N N . GLU A 1 97 ? -6.5 24.781 26.234 1 87.56 97 GLU A N 1
ATOM 743 C CA . GLU A 1 97 ? -5.832 24.562 24.953 1 87.56 97 GLU A CA 1
ATOM 744 C C . GLU A 1 97 ? -6.789 23.984 23.922 1 87.56 97 GLU A C 1
ATOM 746 O O . GLU A 1 97 ? -7.59 23.109 24.234 1 87.56 97 GLU A O 1
ATOM 751 N N . GLN A 1 98 ? -6.848 24.781 22.766 1 92.19 98 GLN A N 1
ATOM 752 C CA . GLN A 1 98 ? -7.609 24.25 21.641 1 92.19 98 GLN A CA 1
ATOM 753 C C . GLN A 1 98 ? -6.703 23.484 20.672 1 92.19 98 GLN A C 1
ATOM 755 O O . GLN A 1 98 ? -5.707 24.016 20.203 1 92.19 98 GLN A O 1
ATOM 760 N N . LYS A 1 99 ? -7.082 22.266 20.531 1 94.81 99 LYS A N 1
ATOM 761 C CA . LYS A 1 99 ? -6.352 21.406 19.594 1 94.81 99 LYS A CA 1
ATOM 762 C C . LYS A 1 99 ? -7.219 21.047 18.391 1 94.81 99 LYS A C 1
ATOM 764 O O . LYS A 1 99 ? -8.352 20.594 18.547 1 94.81 99 LYS A O 1
ATOM 769 N N . ARG A 1 100 ? -6.66 21.344 17.188 1 96.5 100 ARG A N 1
ATOM 770 C CA . ARG A 1 100 ? -7.406 21.047 15.969 1 96.5 100 ARG A CA 1
ATOM 771 C C . ARG A 1 100 ? -6.547 20.281 14.977 1 96.5 100 ARG A C 1
ATOM 773 O O . ARG A 1 100 ? -5.387 20.625 14.75 1 96.5 100 ARG A O 1
ATOM 780 N N . LEU A 1 101 ? -7.152 19.203 14.398 1 97.94 101 LEU A N 1
ATOM 781 C CA . LEU A 1 101 ? -6.5 18.516 13.297 1 97.94 101 LEU A CA 1
ATOM 782 C C . LEU A 1 101 ? -6.516 19.359 12.031 1 97.94 101 LEU A C 1
ATOM 784 O O . LEU A 1 101 ? -7.586 19.719 11.539 1 97.94 101 LEU A O 1
ATOM 788 N N . ILE A 1 102 ? -5.316 19.688 11.438 1 98.38 102 ILE A N 1
ATOM 789 C CA . ILE A 1 102 ? -5.316 20.594 10.297 1 98.38 102 ILE A CA 1
ATOM 790 C C . ILE A 1 102 ? -4.629 19.938 9.109 1 98.38 102 ILE A C 1
ATOM 792 O O . ILE A 1 102 ? -4.57 20.5 8.016 1 98.38 102 ILE A O 1
ATOM 796 N N . GLY A 1 103 ? -4.066 18.719 9.227 1 98.31 103 GLY A N 1
ATOM 797 C CA . GLY A 1 103 ? -3.461 17.953 8.141 1 98.31 103 GLY A CA 1
ATOM 798 C C . GLY A 1 103 ? -3.227 16.5 8.484 1 98.31 103 GLY A C 1
ATOM 799 O O . GLY A 1 103 ? -3.117 16.141 9.656 1 98.31 103 GLY A O 1
ATOM 800 N N . MET A 1 104 ? -3.131 15.727 7.438 1 98.06 104 MET A N 1
ATOM 801 C CA . MET A 1 104 ? -2.879 14.305 7.656 1 98.06 104 MET A CA 1
ATOM 802 C C . MET A 1 104 ? -2.354 13.648 6.383 1 98.06 104 MET A C 1
ATOM 804 O O . MET A 1 104 ? -2.652 14.094 5.277 1 98.06 104 MET A O 1
ATOM 808 N N . ALA A 1 105 ? -1.605 12.68 6.566 1 98.06 105 ALA A N 1
ATOM 809 C CA . ALA A 1 105 ? -1.183 11.711 5.562 1 98.06 105 ALA A CA 1
ATOM 810 C C . ALA A 1 105 ? -0.996 10.328 6.184 1 98.06 105 ALA A C 1
ATOM 812 O O . ALA A 1 105 ? -0.664 10.211 7.363 1 98.06 105 ALA A O 1
ATOM 813 N N . ARG A 1 106 ? -1.251 9.328 5.438 1 97.75 106 ARG A N 1
ATOM 814 C CA . ARG A 1 106 ? -1.025 7.996 5.977 1 97.75 106 ARG A CA 1
ATOM 815 C C . ARG A 1 106 ? -0.349 7.098 4.945 1 97.75 106 ARG A C 1
ATOM 817 O O . ARG A 1 106 ? -0.304 7.43 3.758 1 97.75 106 ARG A O 1
ATOM 824 N N . ALA A 1 107 ? 0.237 6.008 5.422 1 98.31 107 ALA A N 1
ATOM 825 C CA . ALA A 1 107 ? 0.92 5.082 4.52 1 98.31 107 ALA A CA 1
ATOM 826 C C . ALA A 1 107 ? 0.578 3.637 4.863 1 98.31 107 ALA A C 1
ATOM 828 O O . ALA A 1 107 ? 0.515 3.266 6.035 1 98.31 107 ALA A O 1
ATOM 829 N N . THR A 1 108 ? 0.232 2.844 3.846 1 98.56 108 THR A N 1
ATOM 830 C CA . THR A 1 108 ? 0.252 1.391 3.967 1 98.56 108 THR A CA 1
ATOM 831 C C . THR A 1 108 ? 1.626 0.837 3.602 1 98.56 108 THR A C 1
ATOM 833 O O . THR A 1 108 ? 2.371 1.462 2.844 1 98.56 108 THR A O 1
ATOM 836 N N . SER A 1 109 ? 1.971 -0.332 4.191 1 98.56 109 SER A N 1
ATOM 837 C CA . SER A 1 109 ? 3.314 -0.865 3.99 1 98.56 109 SER A CA 1
ATOM 838 C C . SER A 1 109 ? 3.361 -2.363 4.27 1 98.56 109 SER A C 1
ATOM 840 O O . SER A 1 109 ? 2.486 -2.9 4.953 1 98.56 109 SER A O 1
ATOM 842 N N . ASP A 1 110 ? 4.301 -2.965 3.664 1 98.19 110 ASP A N 1
ATOM 843 C CA . ASP A 1 110 ? 4.637 -4.336 4.035 1 98.19 110 ASP A CA 1
ATOM 844 C C . ASP A 1 110 ? 5.668 -4.363 5.16 1 98.19 110 ASP A C 1
ATOM 846 O O . ASP A 1 110 ? 6.199 -5.426 5.496 1 98.19 110 ASP A O 1
ATOM 850 N N . HIS A 1 111 ? 6.059 -3.207 5.68 1 97.69 111 HIS A N 1
ATOM 851 C CA . HIS A 1 111 ? 6.949 -2.982 6.816 1 97.69 111 HIS A CA 1
ATOM 852 C C . HIS A 1 111 ? 8.383 -3.391 6.484 1 97.69 111 HIS A C 1
ATOM 854 O O . HIS A 1 111 ? 9.188 -3.627 7.383 1 97.69 111 HIS A O 1
ATOM 860 N N . ALA A 1 112 ? 8.68 -3.574 5.203 1 97.56 1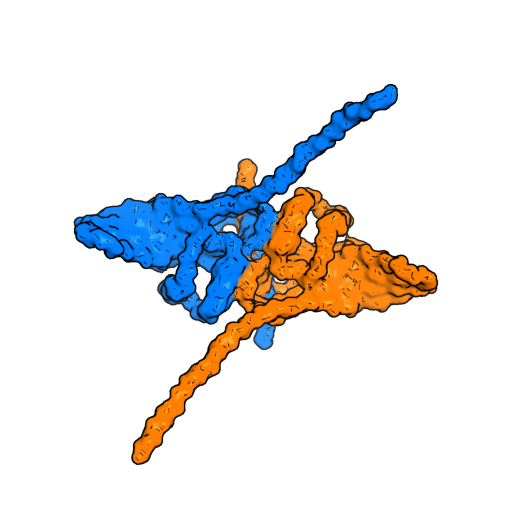12 ALA A N 1
ATOM 861 C CA . ALA A 1 112 ? 10 -4.078 4.836 1 97.56 112 ALA A CA 1
ATOM 862 C C . ALA A 1 112 ? 10.547 -3.342 3.619 1 97.56 112 ALA A C 1
ATOM 864 O O . ALA A 1 112 ? 11.602 -2.697 3.699 1 97.56 112 ALA A O 1
ATOM 865 N N . PHE A 1 113 ? 9.797 -3.355 2.572 1 97 113 PHE A N 1
ATOM 866 C CA . PHE A 1 113 ? 10.336 -2.836 1.321 1 97 113 PHE A CA 1
ATOM 867 C C . PHE A 1 113 ? 9.562 -1.602 0.872 1 97 113 PHE A C 1
ATOM 869 O O . PHE A 1 113 ? 10.164 -0.594 0.488 1 97 113 PHE A O 1
ATOM 876 N N . ASN A 1 114 ? 8.227 -1.711 0.901 1 97.75 114 ASN A N 1
ATOM 877 C CA . ASN A 1 114 ? 7.387 -0.781 0.156 1 97.75 114 ASN A CA 1
ATOM 878 C C . ASN A 1 114 ? 6.441 -0.018 1.079 1 97.75 114 ASN A C 1
ATOM 880 O O . ASN A 1 114 ? 5.973 -0.562 2.08 1 97.75 114 ASN A O 1
ATOM 884 N N . ALA A 1 115 ? 6.18 1.192 0.727 1 98.56 115 ALA A N 1
ATOM 885 C CA . ALA A 1 115 ? 5.082 1.959 1.311 1 98.56 115 ALA A CA 1
ATOM 886 C C . ALA A 1 115 ? 4.355 2.773 0.245 1 98.56 115 ALA A C 1
ATOM 888 O O . ALA A 1 115 ? 4.961 3.205 -0.737 1 98.56 115 ALA A O 1
ATOM 889 N N . THR A 1 116 ? 3.064 2.887 0.398 1 98.81 116 THR A N 1
ATOM 890 C CA . THR A 1 116 ? 2.258 3.783 -0.423 1 98.81 116 THR A CA 1
ATOM 891 C C . THR A 1 116 ? 1.576 4.84 0.44 1 98.81 116 THR A C 1
ATOM 893 O O . THR A 1 116 ? 0.925 4.512 1.435 1 98.81 116 THR A O 1
ATOM 896 N N . ILE A 1 117 ? 1.734 6.102 0.079 1 98.5 117 ILE A N 1
ATOM 897 C CA . ILE A 1 117 ? 1.145 7.219 0.808 1 98.5 117 ILE A CA 1
ATOM 898 C C . ILE A 1 117 ? -0.26 7.5 0.275 1 98.5 117 ILE A C 1
ATOM 900 O O . ILE A 1 117 ? -0.484 7.488 -0.937 1 98.5 117 ILE A O 1
ATOM 904 N N . TRP A 1 118 ? -1.192 7.691 1.229 1 97.5 118 TRP A N 1
ATOM 905 C CA . TRP A 1 118 ? -2.596 7.957 0.932 1 97.5 118 TRP A CA 1
ATOM 906 C C . TRP A 1 118 ? -3.092 9.18 1.694 1 97.5 118 TRP A C 1
ATOM 908 O O . TRP A 1 118 ? -2.516 9.555 2.719 1 97.5 118 TRP A O 1
ATOM 918 N N . ASP A 1 119 ? -4.191 9.781 1.214 1 96.38 119 ASP A N 1
ATOM 919 C CA . ASP A 1 119 ? -5.059 10.711 1.938 1 96.38 119 ASP A CA 1
ATOM 920 C C . ASP A 1 119 ? -4.27 11.914 2.445 1 96.38 119 ASP A C 1
ATOM 922 O O . ASP A 1 119 ? -4.348 12.258 3.625 1 96.38 119 ASP A O 1
ATOM 926 N N . VAL A 1 120 ? -3.541 12.477 1.576 1 97.88 120 VAL A N 1
ATOM 927 C CA . VAL A 1 120 ? -2.793 13.672 1.954 1 97.88 120 VAL A CA 1
ATOM 928 C C . VAL A 1 120 ? -3.699 14.898 1.875 1 97.88 120 VAL A C 1
ATOM 930 O O . VAL A 1 120 ? -4.238 15.211 0.811 1 97.88 120 VAL A O 1
ATOM 933 N N . LEU A 1 121 ? -3.885 15.555 3.021 1 97.81 121 LEU A N 1
ATOM 934 C CA . LEU A 1 121 ? -4.727 16.75 2.99 1 97.81 121 LEU A CA 1
ATOM 935 C C . LEU A 1 121 ? -4.312 17.734 4.078 1 97.81 121 LEU A C 1
ATOM 937 O O . LEU A 1 121 ? -3.82 17.328 5.133 1 97.81 121 LEU A O 1
ATOM 941 N N . VAL A 1 122 ? -4.453 18.953 3.822 1 98.5 122 VAL A N 1
ATOM 942 C CA . VAL A 1 122 ? -4.227 20.078 4.719 1 98.5 122 VAL A CA 1
ATOM 943 C C . VAL A 1 122 ? -5.438 21 4.699 1 98.5 122 VAL A C 1
ATOM 945 O O . VAL A 1 122 ? -6 21.281 3.635 1 98.5 122 VAL A O 1
ATOM 948 N N . ASP A 1 123 ? -5.855 21.453 5.84 1 98.69 123 ASP A N 1
ATOM 949 C CA . ASP A 1 123 ? -6.922 22.438 5.961 1 98.69 123 ASP A CA 1
ATOM 950 C C . ASP A 1 123 ? -6.688 23.609 5.016 1 98.69 123 ASP A C 1
ATOM 952 O O . ASP A 1 123 ? -5.602 24.203 5 1 98.69 123 ASP A O 1
ATOM 956 N N . PRO A 1 124 ? -7.746 23.969 4.277 1 98.38 124 PRO A N 1
ATOM 957 C CA . PRO A 1 124 ? -7.57 25.031 3.299 1 98.38 124 PRO A CA 1
ATOM 958 C C . PRO A 1 124 ? -7.055 26.328 3.926 1 98.38 124 PRO A C 1
ATOM 960 O O . PRO A 1 124 ? -6.277 27.062 3.301 1 98.38 124 PRO A O 1
ATOM 963 N N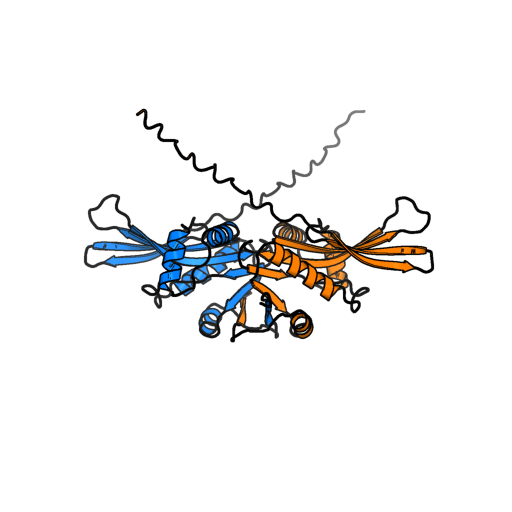 . SER A 1 125 ? -7.414 26.656 5.102 1 97.56 125 SER A N 1
ATOM 964 C CA . SER A 1 125 ? -6.992 27.875 5.777 1 97.56 125 SER A CA 1
ATOM 965 C C . SER A 1 125 ? -5.504 27.844 6.109 1 97.56 125 SER A C 1
ATOM 967 O O . SER A 1 125 ? -4.914 28.875 6.445 1 97.56 125 SER A O 1
ATOM 969 N N . TYR A 1 126 ? -4.875 26.703 5.996 1 97.81 126 TYR A N 1
ATOM 970 C CA . TYR A 1 126 ? -3.463 26.562 6.332 1 97.81 126 TYR A CA 1
ATOM 971 C C . TYR A 1 126 ? -2.637 26.219 5.098 1 97.81 126 TYR A C 1
ATOM 973 O O . TYR A 1 126 ? -1.435 25.969 5.199 1 97.81 126 TYR A O 1
ATOM 981 N N . GLN A 1 127 ? -3.256 26.125 3.945 1 96.69 127 GLN A N 1
ATOM 982 C CA . GLN A 1 127 ? -2.551 25.781 2.719 1 96.69 127 GLN A CA 1
ATOM 983 C C . GLN A 1 127 ? -1.704 26.938 2.215 1 96.69 127 GLN A C 1
ATOM 985 O O . GLN A 1 127 ? -1.91 28.094 2.623 1 96.69 127 GLN A O 1
ATOM 990 N N . GLY A 1 128 ? -0.704 26.562 1.444 1 95.5 128 GLY A N 1
ATOM 991 C CA . GLY A 1 128 ? 0.161 27.578 0.875 1 95.5 128 GLY A CA 1
ATOM 992 C C . GLY A 1 128 ? 1.224 28.062 1.841 1 95.5 128 GLY A C 1
ATOM 993 O O . GLY A 1 128 ? 1.899 29.062 1.576 1 95.5 128 GLY A O 1
ATOM 994 N N . GLN A 1 129 ? 1.385 27.375 2.951 1 95.69 129 GLN A N 1
ATOM 995 C CA . GLN A 1 129 ? 2.328 27.781 3.984 1 95.69 129 GLN A CA 1
ATOM 996 C C . GLN A 1 129 ? 3.457 26.766 4.141 1 95.69 129 GLN A C 1
ATOM 998 O O . GLN A 1 129 ? 4.242 26.859 5.086 1 95.69 129 GLN A O 1
ATOM 1003 N N . GLY A 1 130 ? 3.518 25.797 3.291 1 97.12 130 GLY A N 1
ATOM 1004 C CA . GLY A 1 130 ? 4.582 24.812 3.316 1 97.12 130 GLY A CA 1
ATOM 1005 C C . GLY A 1 130 ? 4.277 23.625 4.219 1 97.12 130 GLY A C 1
ATOM 1006 O O . GLY A 1 130 ? 5.113 22.734 4.391 1 97.12 130 GLY A O 1
ATOM 1007 N N . LEU A 1 131 ? 3.1 23.531 4.758 1 97.81 131 LEU A N 1
ATOM 1008 C CA . LEU A 1 131 ? 2.766 22.484 5.73 1 97.81 131 LEU A CA 1
ATOM 1009 C C . LEU A 1 131 ? 2.613 21.141 5.051 1 97.81 131 LEU A C 1
ATOM 1011 O O . LEU A 1 131 ? 2.982 20.109 5.621 1 97.81 131 LEU A O 1
ATOM 1015 N N . GLY A 1 132 ? 2.033 21.172 3.85 1 98.06 132 GLY A N 1
ATOM 1016 C CA . GLY A 1 132 ? 1.954 19.938 3.1 1 98.06 132 GLY A CA 1
ATOM 1017 C C . GLY A 1 132 ? 3.314 19.328 2.797 1 98.06 132 GLY A C 1
ATOM 1018 O O . GLY A 1 132 ? 3.51 18.125 2.947 1 98.06 132 GLY A O 1
ATOM 1019 N N . LYS A 1 133 ? 4.199 20.188 2.381 1 97.88 133 LYS A N 1
ATOM 1020 C CA . LYS A 1 133 ? 5.574 19.766 2.123 1 97.88 133 LYS A CA 1
ATOM 1021 C C . LYS A 1 133 ? 6.215 19.172 3.377 1 97.88 133 LYS A C 1
ATOM 1023 O O . LYS A 1 133 ? 6.793 18.094 3.33 1 97.88 133 LYS A O 1
ATOM 1028 N N . ALA A 1 134 ? 6.105 19.875 4.43 1 97.69 134 ALA A N 1
ATOM 1029 C CA . ALA A 1 134 ? 6.684 19.406 5.688 1 97.69 134 ALA A CA 1
ATOM 1030 C C . ALA A 1 134 ? 6.09 18.062 6.102 1 97.69 134 ALA A C 1
ATOM 1032 O O . ALA A 1 134 ? 6.812 17.172 6.559 1 97.69 134 ALA A O 1
ATOM 1033 N N . LEU A 1 135 ? 4.816 17.922 5.957 1 97.69 135 LEU A N 1
ATOM 1034 C CA . LEU A 1 135 ? 4.098 16.703 6.305 1 97.69 135 LEU A CA 1
ATOM 1035 C C . LEU A 1 135 ? 4.668 15.5 5.555 1 97.69 135 LEU A C 1
ATOM 1037 O O . LEU A 1 135 ? 5.035 14.492 6.168 1 97.69 135 LEU A O 1
ATOM 1041 N N . ILE A 1 136 ? 4.836 15.609 4.246 1 98.31 136 ILE A N 1
ATOM 1042 C CA . ILE A 1 136 ? 5.301 14.508 3.404 1 98.31 136 ILE A CA 1
ATOM 1043 C C . ILE A 1 136 ? 6.781 14.242 3.674 1 98.31 136 ILE A C 1
ATOM 1045 O O . ILE A 1 136 ? 7.203 13.094 3.777 1 98.31 136 ILE A O 1
ATOM 1049 N N . GLU A 1 137 ? 7.523 15.273 3.803 1 97.5 137 GLU A N 1
ATOM 1050 C CA . GLU A 1 137 ? 8.953 15.102 4.074 1 97.5 137 GLU A CA 1
ATOM 1051 C C . GLU A 1 137 ? 9.18 14.336 5.371 1 97.5 137 GLU A C 1
ATOM 1053 O O . GLU A 1 137 ? 10.023 13.438 5.43 1 97.5 137 GLU A O 1
ATOM 1058 N N . LYS A 1 138 ? 8.461 14.703 6.398 1 96.75 138 LYS A N 1
ATOM 1059 C CA . LYS A 1 138 ? 8.625 14.023 7.684 1 96.75 138 LYS A CA 1
ATOM 1060 C C . LYS A 1 138 ? 8.117 12.586 7.617 1 96.75 138 LYS A C 1
ATOM 1062 O O . LYS A 1 138 ? 8.688 11.695 8.242 1 96.75 138 LYS A O 1
ATOM 1067 N N . LEU A 1 139 ? 7.047 12.406 6.891 1 96.81 139 LEU A N 1
ATOM 1068 C CA . LEU A 1 139 ? 6.543 11.047 6.691 1 96.81 139 LEU A CA 1
ATOM 1069 C C . LEU A 1 139 ? 7.578 10.188 5.98 1 96.81 139 LEU A C 1
ATOM 1071 O O . LEU A 1 139 ? 7.828 9.047 6.387 1 96.81 139 LEU A O 1
ATOM 1075 N N . ILE A 1 140 ? 8.234 10.734 4.934 1 97.38 140 ILE A N 1
ATOM 1076 C CA . ILE A 1 140 ? 9.273 10.023 4.203 1 97.38 140 ILE A CA 1
ATOM 1077 C C . ILE A 1 140 ? 10.43 9.68 5.145 1 97.38 140 ILE A C 1
ATOM 1079 O O . ILE A 1 140 ? 10.922 8.547 5.148 1 97.38 140 ILE A O 1
ATOM 1083 N N . ARG A 1 141 ? 10.797 10.602 5.918 1 95.25 141 ARG A N 1
ATOM 1084 C CA . ARG A 1 141 ? 11.883 10.375 6.871 1 95.25 141 ARG A CA 1
ATOM 1085 C C . ARG A 1 141 ? 11.531 9.25 7.836 1 95.25 141 ARG A C 1
ATOM 1087 O O . ARG A 1 141 ? 12.375 8.406 8.148 1 95.25 141 ARG A O 1
ATOM 1094 N N . ALA A 1 142 ? 10.344 9.273 8.352 1 94.88 142 ALA A N 1
ATOM 1095 C CA . ALA A 1 142 ? 9.898 8.227 9.266 1 94.88 142 ALA A CA 1
ATOM 1096 C C . ALA A 1 142 ? 9.961 6.855 8.602 1 94.88 142 ALA A C 1
ATOM 1098 O O . ALA A 1 142 ? 10.367 5.871 9.234 1 94.88 142 ALA A O 1
ATOM 1099 N N . LEU A 1 143 ? 9.578 6.762 7.367 1 96.81 143 LEU A N 1
ATOM 1100 C CA . LEU A 1 143 ? 9.625 5.504 6.629 1 96.81 143 LEU A CA 1
ATOM 1101 C C . LEU A 1 143 ? 11.07 5.051 6.414 1 96.81 143 LEU A C 1
ATOM 1103 O O . LEU A 1 143 ? 11.383 3.873 6.594 1 96.81 143 LEU A O 1
ATOM 1107 N N . LEU A 1 144 ? 11.969 6 6.094 1 95.75 144 LEU A N 1
ATOM 1108 C CA . LEU A 1 144 ? 13.375 5.684 5.875 1 95.75 144 LEU A CA 1
ATOM 1109 C C . LEU A 1 144 ? 14.023 5.176 7.156 1 95.75 144 LEU A C 1
ATOM 1111 O O . LEU A 1 144 ? 14.852 4.266 7.117 1 95.75 144 LEU A O 1
ATOM 1115 N N . GLN A 1 145 ? 13.609 5.758 8.227 1 94.62 145 GLN A N 1
ATOM 1116 C CA . GLN A 1 145 ? 14.141 5.332 9.516 1 94.62 145 GLN A CA 1
ATOM 1117 C C . GLN A 1 145 ? 13.75 3.889 9.82 1 94.62 145 GLN A C 1
ATOM 1119 O O . GLN A 1 145 ? 14.375 3.238 10.664 1 94.62 145 GLN A O 1
ATOM 1124 N N . ARG A 1 146 ? 12.75 3.451 9.164 1 94.5 146 ARG A N 1
ATOM 1125 C CA . ARG A 1 146 ? 12.281 2.08 9.344 1 94.5 146 ARG A CA 1
ATOM 1126 C C . ARG A 1 146 ? 12.773 1.181 8.211 1 94.5 146 ARG A C 1
ATOM 1128 O O . ARG A 1 146 ? 12.25 0.081 8.016 1 94.5 146 ARG A O 1
ATOM 1135 N N . ASP A 1 147 ? 13.672 1.688 7.391 1 94.69 147 ASP A N 1
ATOM 1136 C CA . ASP A 1 147 ? 14.367 0.972 6.324 1 94.69 147 ASP A CA 1
ATOM 1137 C C . ASP A 1 147 ? 13.406 0.631 5.184 1 94.69 147 ASP A C 1
ATOM 1139 O O . ASP A 1 147 ? 13.523 -0.43 4.566 1 94.69 147 ASP A O 1
ATOM 1143 N N . ILE A 1 148 ? 12.461 1.453 5.055 1 96.5 148 ILE A N 1
ATOM 1144 C CA . ILE A 1 148 ? 11.57 1.359 3.9 1 96.5 148 ILE A CA 1
ATOM 1145 C C . ILE A 1 148 ? 11.992 2.379 2.844 1 96.5 148 ILE A C 1
ATOM 1147 O O . ILE A 1 148 ? 11.852 3.586 3.049 1 96.5 148 ILE A O 1
ATOM 1151 N N . GLY A 1 149 ? 12.445 1.822 1.713 1 95.06 149 GLY A N 1
ATOM 1152 C CA . GLY A 1 149 ? 13.078 2.711 0.75 1 95.06 149 GLY A CA 1
ATOM 1153 C C . GLY A 1 149 ? 12.266 2.889 -0.519 1 95.06 149 GLY A C 1
ATOM 1154 O O . GLY A 1 149 ? 12.516 3.805 -1.305 1 95.06 149 GLY A O 1
ATOM 1155 N N . ASN A 1 150 ? 11.359 1.977 -0.809 1 96.06 150 ASN A N 1
ATOM 1156 C CA . ASN A 1 150 ? 10.477 2.135 -1.962 1 96.06 150 ASN A CA 1
ATOM 1157 C C . ASN A 1 150 ? 9.156 2.791 -1.572 1 96.06 150 ASN A C 1
ATOM 1159 O O . ASN A 1 150 ? 8.219 2.107 -1.151 1 96.06 150 ASN A O 1
ATOM 1163 N N . ILE A 1 151 ? 9.117 4.117 -1.719 1 98.38 151 ILE A N 1
ATOM 1164 C CA . ILE A 1 151 ? 7.945 4.883 -1.305 1 98.38 151 ILE A CA 1
ATOM 1165 C C . ILE A 1 151 ? 7.176 5.355 -2.535 1 98.38 151 ILE A C 1
ATOM 1167 O O . ILE A 1 151 ? 7.754 5.977 -3.434 1 98.38 151 ILE A O 1
ATOM 1171 N N . THR A 1 152 ? 5.91 5.012 -2.604 1 98.44 152 THR A N 1
ATOM 1172 C CA . THR A 1 152 ? 5.098 5.309 -3.777 1 98.44 152 THR A CA 1
ATOM 1173 C C . THR A 1 152 ? 3.848 6.094 -3.385 1 98.44 152 THR A C 1
ATOM 1175 O O . THR A 1 152 ? 3.5 6.168 -2.205 1 98.44 152 THR A O 1
ATOM 1178 N N . LEU A 1 153 ? 3.232 6.727 -4.328 1 98.25 153 LEU A N 1
ATOM 1179 C CA . LEU A 1 153 ? 1.911 7.332 -4.188 1 98.25 153 LEU A CA 1
ATOM 1180 C C . LEU A 1 153 ? 1.236 7.484 -5.547 1 98.25 153 LEU A C 1
ATOM 1182 O O . LEU A 1 153 ? 1.853 7.223 -6.582 1 98.25 153 LEU A O 1
ATOM 1186 N N . PHE A 1 154 ? -0.059 7.801 -5.52 1 96.69 154 PHE A N 1
ATOM 1187 C CA . PHE A 1 154 ? -0.845 8.164 -6.691 1 96.69 154 PHE A CA 1
ATOM 1188 C C . PHE A 1 154 ? -1.286 9.625 -6.613 1 96.69 154 PHE A C 1
ATOM 1190 O O . PHE A 1 154 ? -2.025 10.008 -5.703 1 96.69 154 PHE A O 1
ATOM 1197 N N . ALA A 1 155 ? -0.819 10.383 -7.531 1 96.56 155 ALA A N 1
ATOM 1198 C CA . ALA A 1 155 ? -1.081 11.82 -7.52 1 96.56 155 ALA A CA 1
ATOM 1199 C C . ALA A 1 155 ? -2.086 12.203 -8.602 1 96.56 155 ALA A C 1
ATOM 1201 O O . ALA A 1 155 ? -1.941 11.805 -9.758 1 96.56 155 ALA A O 1
ATOM 1202 N N . ASP A 1 156 ? -3.068 12.992 -8.195 1 93.56 156 ASP A N 1
ATOM 1203 C CA . ASP A 1 156 ? -3.891 13.648 -9.203 1 93.56 156 ASP A CA 1
ATOM 1204 C C . ASP A 1 156 ? -3.041 14.523 -10.125 1 93.56 156 ASP A C 1
ATOM 1206 O O . ASP A 1 156 ? -1.979 15.008 -9.727 1 93.56 156 ASP A O 1
ATOM 1210 N N . SER A 1 157 ? -3.541 14.727 -11.297 1 92.5 157 SER A N 1
ATOM 1211 C CA . SER A 1 157 ? -2.779 15.461 -12.297 1 92.5 157 SER A CA 1
ATOM 1212 C C . SER A 1 157 ? -2.402 16.844 -11.797 1 92.5 157 SER A C 1
ATOM 1214 O O . SER A 1 157 ? -1.322 17.359 -12.102 1 92.5 157 SER A O 1
ATOM 1216 N N . LYS A 1 158 ? -3.172 17.484 -10.938 1 93.19 158 LYS A N 1
ATOM 1217 C CA . LYS A 1 158 ? -2.98 18.859 -10.5 1 93.19 158 LYS A CA 1
ATOM 1218 C C . LYS A 1 158 ? -1.891 18.953 -9.438 1 93.19 158 LYS A C 1
ATOM 1220 O O . LYS A 1 158 ? -1.393 20.047 -9.148 1 93.19 158 LYS A O 1
ATOM 1225 N N . VAL A 1 159 ? -1.529 17.781 -8.844 1 95.19 159 VAL A N 1
ATOM 1226 C CA . VAL A 1 159 ? -0.583 17.875 -7.738 1 95.19 159 VAL A CA 1
ATOM 1227 C C . VAL A 1 159 ? 0.688 17.109 -8.078 1 95.19 159 VAL A C 1
ATOM 1229 O O . VAL A 1 159 ? 1.538 16.875 -7.215 1 95.19 159 VAL A O 1
ATOM 1232 N N . VAL A 1 160 ? 0.914 16.75 -9.32 1 96.62 160 VAL A N 1
ATOM 1233 C CA . VAL A 1 160 ? 2.098 16.016 -9.75 1 96.62 160 VAL A CA 1
ATOM 1234 C C . VAL A 1 160 ? 3.348 16.844 -9.5 1 96.62 160 VAL A C 1
ATOM 1236 O O . VAL A 1 160 ? 4.348 16.344 -8.984 1 96.62 160 VAL A O 1
ATOM 1239 N N . GLU A 1 161 ? 3.244 18.078 -9.852 1 96.56 161 GLU A N 1
ATOM 1240 C CA . GLU A 1 161 ? 4.398 18.969 -9.688 1 96.56 161 GLU A CA 1
ATOM 1241 C C . GLU A 1 161 ? 4.754 19.125 -8.211 1 96.56 161 GLU A C 1
ATOM 1243 O O . GLU A 1 161 ? 5.93 19.203 -7.855 1 96.56 161 GLU A O 1
ATOM 1248 N N . PHE A 1 162 ? 3.77 19.203 -7.383 1 97.38 162 PHE A N 1
ATOM 1249 C CA . PHE A 1 162 ? 3.988 19.281 -5.941 1 97.38 162 PHE A CA 1
ATOM 1250 C C . PHE A 1 162 ? 4.867 18.125 -5.473 1 97.38 162 PHE A C 1
ATOM 1252 O O . PHE A 1 162 ? 5.879 18.344 -4.797 1 97.38 162 PHE A O 1
ATOM 1259 N N . TYR A 1 163 ? 4.578 16.922 -5.891 1 98.06 163 TYR A N 1
ATOM 1260 C CA . TYR A 1 163 ? 5.309 15.742 -5.434 1 98.06 163 TYR A CA 1
ATOM 1261 C C . TYR A 1 163 ? 6.652 15.625 -6.141 1 98.06 163 TYR A C 1
ATOM 1263 O O . TYR A 1 163 ? 7.625 15.141 -5.555 1 98.06 163 TYR A O 1
ATOM 1271 N N . ARG A 1 164 ? 6.715 16.078 -7.371 1 97.38 164 ARG A N 1
ATOM 1272 C CA . ARG A 1 164 ? 8 16.109 -8.055 1 97.38 164 ARG A CA 1
ATOM 1273 C C . ARG A 1 164 ? 9.008 16.953 -7.277 1 97.38 164 ARG A C 1
ATOM 1275 O O . ARG A 1 164 ? 10.172 16.562 -7.141 1 97.38 164 ARG A O 1
ATOM 1282 N N . ASN A 1 165 ? 8.555 18.031 -6.77 1 96.81 165 ASN A N 1
ATOM 1283 C CA . ASN A 1 165 ? 9.414 18.922 -6 1 96.81 165 ASN A CA 1
ATOM 1284 C C . ASN A 1 165 ? 9.859 18.281 -4.691 1 96.81 165 ASN A C 1
ATOM 1286 O O . ASN A 1 165 ? 10.812 18.75 -4.059 1 96.81 165 ASN A O 1
ATOM 1290 N N . LEU A 1 166 ? 9.195 17.281 -4.293 1 97.19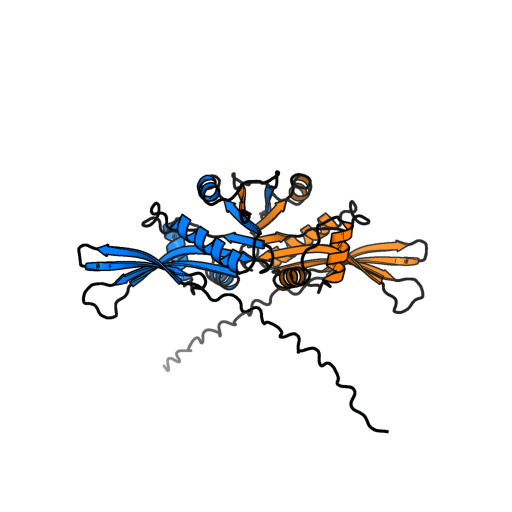 166 LEU A N 1
ATOM 1291 C CA . LEU A 1 166 ? 9.547 16.562 -3.07 1 97.19 166 LEU A CA 1
ATOM 1292 C C . LEU A 1 166 ? 10.445 15.375 -3.379 1 97.19 166 LEU A C 1
ATOM 1294 O O . LEU A 1 166 ? 10.797 14.609 -2.48 1 97.19 166 LEU A O 1
ATOM 1298 N N . GLY A 1 167 ? 10.781 15.188 -4.684 1 96.81 167 GLY A N 1
ATOM 1299 C CA . GLY A 1 167 ? 11.727 14.156 -5.059 1 96.81 167 GLY A CA 1
ATOM 1300 C C . GLY A 1 167 ? 11.07 12.938 -5.672 1 96.81 167 GLY A C 1
ATOM 1301 O O . GLY A 1 167 ? 11.75 11.977 -6.039 1 96.81 167 GLY A O 1
ATOM 1302 N N . PHE A 1 168 ? 9.719 12.992 -5.805 1 97.94 168 PHE A N 1
ATOM 1303 C CA . PHE A 1 168 ? 9.039 11.883 -6.461 1 97.94 168 PHE A CA 1
ATOM 1304 C C . PHE A 1 168 ? 9.203 11.961 -7.973 1 97.94 168 PHE A C 1
ATOM 1306 O O . PHE A 1 168 ? 9.312 13.055 -8.531 1 97.94 168 PHE A O 1
ATOM 1313 N N . GLU A 1 169 ? 9.188 10.797 -8.57 1 96.81 169 GLU A N 1
ATOM 1314 C CA . GLU A 1 169 ? 9.266 10.68 -10.023 1 96.81 169 GLU A CA 1
ATOM 1315 C C . GLU A 1 169 ? 8.031 9.977 -10.586 1 96.81 169 GLU A C 1
ATOM 1317 O O . GLU A 1 169 ? 7.637 8.922 -10.094 1 96.81 169 GLU A O 1
ATOM 1322 N N . ALA A 1 170 ? 7.492 10.625 -11.539 1 93.81 170 ALA A N 1
ATOM 1323 C CA . ALA A 1 170 ? 6.355 10 -12.203 1 93.81 170 ALA A CA 1
ATOM 1324 C C . ALA A 1 170 ? 6.82 8.984 -13.242 1 93.81 170 ALA A C 1
ATOM 1326 O O . ALA A 1 170 ? 7.754 9.242 -14 1 93.81 170 ALA A O 1
ATOM 1327 N N . ASP A 1 171 ? 6.234 7.75 -13.273 1 90.25 171 ASP A N 1
ATOM 1328 C CA . ASP A 1 171 ? 6.414 6.707 -14.273 1 90.25 171 ASP A CA 1
ATOM 1329 C C . ASP A 1 171 ? 7.895 6.418 -14.508 1 90.25 171 ASP A C 1
ATOM 1331 O O . ASP A 1 171 ? 8.359 6.395 -15.656 1 90.25 171 ASP A O 1
ATOM 1335 N N . PRO A 1 172 ? 8.648 6.223 -13.453 1 89 172 PRO A N 1
ATOM 1336 C CA . PRO A 1 172 ? 10.062 5.938 -13.695 1 89 172 PRO A CA 1
ATOM 1337 C C . PRO A 1 172 ? 10.273 4.703 -14.57 1 89 172 PRO A C 1
ATOM 1339 O O . PRO A 1 172 ? 9.656 3.662 -14.328 1 89 172 PRO A O 1
ATOM 1342 N N . GLU A 1 173 ? 11.141 4.848 -15.641 1 89.38 173 GLU A N 1
ATOM 1343 C CA . GLU A 1 173 ? 11.477 3.779 -16.578 1 89.38 173 GLU A CA 1
ATOM 1344 C C . GLU A 1 173 ? 10.227 3.219 -17.25 1 89.38 173 GLU A C 1
ATOM 1346 O O . GLU A 1 173 ? 10.172 2.033 -17.578 1 89.38 173 GLU A O 1
ATOM 1351 N N . GLY A 1 174 ? 9.203 3.977 -17.266 1 89.5 174 GLY A N 1
ATOM 1352 C CA . GLY A 1 174 ? 8 3.609 -18 1 89.5 174 GLY A CA 1
ATOM 1353 C C . GLY A 1 174 ? 7.004 2.842 -17.141 1 89.5 174 GLY A C 1
ATOM 1354 O O . GLY A 1 174 ? 5.988 2.365 -17.656 1 89.5 174 GLY A O 1
ATOM 1355 N N . ILE A 1 175 ? 7.312 2.744 -15.898 1 93 175 ILE A N 1
ATOM 1356 C CA . ILE A 1 175 ? 6.387 2.072 -15 1 93 175 ILE A CA 1
ATOM 1357 C C . ILE A 1 175 ? 5.07 2.842 -14.938 1 93 175 ILE A C 1
ATOM 1359 O O . ILE A 1 175 ? 5.062 4.074 -14.953 1 93 175 ILE A O 1
ATOM 1363 N N . LYS A 1 176 ? 3.969 2.113 -14.883 1 94.81 176 LYS A N 1
ATOM 1364 C CA . LYS A 1 176 ? 2.654 2.746 -14.812 1 94.81 176 LYS A CA 1
ATOM 1365 C C . LYS A 1 176 ? 1.926 2.354 -13.531 1 94.81 176 LYS A C 1
ATOM 1367 O O . LYS A 1 176 ? 1.906 1.18 -13.156 1 94.81 176 LYS A O 1
ATOM 1372 N N . GLY A 1 177 ? 1.474 3.398 -12.859 1 95.56 177 GLY A N 1
ATOM 1373 C CA . GLY A 1 177 ? 0.463 3.115 -11.852 1 95.56 177 GLY A CA 1
ATOM 1374 C C . GLY A 1 177 ? -0.887 2.756 -12.445 1 95.56 177 GLY A C 1
ATOM 1375 O O . GLY A 1 177 ? -1.383 3.449 -13.336 1 95.56 177 GLY A O 1
ATOM 1376 N N . MET A 1 178 ? -1.449 1.605 -11.977 1 97.44 178 MET A N 1
ATOM 1377 C CA . MET A 1 178 ? -2.707 1.148 -12.555 1 97.44 178 MET A CA 1
ATOM 1378 C C . MET A 1 178 ? -3.756 0.917 -11.477 1 97.44 178 MET A C 1
ATOM 1380 O O . MET A 1 178 ? -3.418 0.602 -10.336 1 97.44 178 MET A O 1
ATOM 1384 N N . PHE A 1 179 ? -5.039 1.132 -11.914 1 96.44 179 PHE A N 1
ATOM 1385 C CA . PHE A 1 179 ? -6.18 1.023 -11.008 1 96.44 179 PHE A CA 1
ATOM 1386 C C . PHE A 1 179 ? -7.188 0.005 -11.523 1 96.44 179 PHE A C 1
ATOM 1388 O O . PHE A 1 179 ? -7.461 -0.048 -12.727 1 96.44 179 PHE A O 1
ATOM 1395 N N . TRP A 1 180 ? -7.633 -0.765 -10.594 1 94.25 180 TRP A N 1
ATOM 1396 C CA . TRP A 1 180 ? -8.773 -1.639 -10.852 1 94.25 180 TRP A CA 1
ATOM 1397 C C . TRP A 1 180 ? -9.977 -1.22 -10.016 1 94.25 180 TRP A C 1
ATOM 1399 O O . TRP A 1 180 ? -9.859 -1.023 -8.805 1 94.25 180 TRP A O 1
ATOM 1409 N N . TYR A 1 181 ? -11.156 -0.989 -10.672 1 87.75 181 TYR A N 1
ATOM 1410 C CA . TYR A 1 181 ? -12.414 -0.654 -10.016 1 87.75 181 TYR A CA 1
ATOM 1411 C C . TYR A 1 181 ? -13.492 -1.685 -10.344 1 87.75 181 TYR A C 1
ATOM 1413 O O . TYR A 1 181 ? -13.531 -2.215 -11.461 1 87.75 181 TYR A O 1
ATOM 1421 N N . PRO A 1 182 ? -14.242 -1.973 -9.297 1 84.81 182 PRO A N 1
ATOM 1422 C CA . PRO A 1 182 ? -15.32 -2.924 -9.578 1 84.81 182 PRO A CA 1
ATOM 1423 C C . PRO A 1 182 ? -16.297 -2.42 -10.641 1 84.81 182 PRO A C 1
ATOM 1425 O O . PRO A 1 182 ? -16.531 -1.213 -10.742 1 84.81 182 PRO A O 1
ATOM 1428 N N . ASN A 1 183 ? -16.422 -3.125 -11.828 1 67.5 183 ASN A N 1
ATOM 1429 C CA . ASN A 1 183 ? -17.422 -2.75 -12.82 1 67.5 183 ASN A CA 1
ATOM 1430 C C . ASN A 1 183 ? -18.828 -2.732 -12.227 1 67.5 183 ASN A C 1
ATOM 1432 O O . ASN A 1 183 ? -19.172 -3.59 -11.414 1 67.5 183 ASN A O 1
ATOM 1436 N N . HIS A 1 184 ? -19.469 -1.507 -12.078 1 47.62 184 HIS A N 1
ATOM 1437 C CA . HIS A 1 184 ? -20.891 -1.487 -11.797 1 47.62 184 HIS A CA 1
ATOM 1438 C C . HIS A 1 184 ? -21.656 -2.447 -12.711 1 47.62 184 HIS A C 1
ATOM 1440 O O . HIS A 1 184 ? -21.219 -2.705 -13.836 1 47.62 184 HIS A O 1
ATOM 1446 N N . MET B 1 1 ? -54.688 1.553 36.094 1 24.48 1 MET B N 1
ATOM 1447 C CA . MET B 1 1 ? -54.094 1.255 34.781 1 24.48 1 MET B CA 1
ATOM 1448 C C . MET B 1 1 ? -52.562 1.359 34.844 1 24.48 1 MET B C 1
ATOM 1450 O O . MET B 1 1 ? -52.031 2.445 35.031 1 24.48 1 MET B O 1
ATOM 1454 N N . LYS B 1 2 ? -51.906 0.254 35.406 1 32.84 2 LYS B N 1
ATOM 1455 C CA . LYS B 1 2 ? -50.469 0.016 35.625 1 32.84 2 LYS B CA 1
ATOM 1456 C C . LYS B 1 2 ? -49.688 0.117 34.344 1 32.84 2 LYS B C 1
ATOM 1458 O O . LYS B 1 2 ? -49.969 -0.62 33.375 1 32.84 2 LYS B O 1
ATOM 1463 N N . ASP B 1 3 ? -49.281 1.339 33.844 1 30.98 3 ASP B N 1
ATOM 1464 C CA . ASP B 1 3 ? -48.5 1.668 32.688 1 30.98 3 ASP B CA 1
ATOM 1465 C C . ASP B 1 3 ? -47.125 0.961 32.719 1 30.98 3 ASP B C 1
ATOM 1467 O O . ASP B 1 3 ? -46.281 1.281 33.562 1 30.98 3 ASP B O 1
ATOM 1471 N N . ASN B 1 4 ? -47.094 -0.391 32.531 1 34.53 4 ASN B N 1
ATOM 1472 C CA . ASN B 1 4 ? -45.875 -1.189 32.375 1 34.53 4 ASN B CA 1
ATOM 1473 C C . ASN B 1 4 ? -45.031 -0.682 31.203 1 34.53 4 ASN B C 1
ATOM 1475 O O . ASN B 1 4 ? -45.438 -0.795 30.047 1 34.53 4 ASN B O 1
ATOM 1479 N N . SER B 1 5 ? -44.312 0.427 31.359 1 33.5 5 SER B N 1
ATOM 1480 C CA . SER B 1 5 ? -43.312 0.931 30.422 1 33.5 5 SER B CA 1
ATOM 1481 C C . SER B 1 5 ? -42.312 -0.151 30.047 1 33.5 5 SER B C 1
ATOM 1483 O O . SER B 1 5 ? -41.562 -0.651 30.922 1 33.5 5 SER B O 1
ATOM 1485 N N . MET B 1 6 ? -42.656 -1.063 29.141 1 32.84 6 MET B N 1
ATOM 1486 C CA . MET B 1 6 ? -41.75 -2.035 28.562 1 32.84 6 MET B CA 1
ATOM 1487 C C . MET B 1 6 ? -40.469 -1.351 28.109 1 32.84 6 MET B C 1
ATOM 1489 O O . MET B 1 6 ? -40.5 -0.435 27.281 1 32.84 6 MET B O 1
ATOM 1493 N N . GLN B 1 7 ? -39.375 -1.302 28.922 1 35.78 7 GLN B N 1
ATOM 1494 C CA . GLN B 1 7 ? -38.031 -0.862 28.578 1 35.78 7 GLN B CA 1
ATOM 1495 C C . GLN B 1 7 ? -37.531 -1.588 27.344 1 35.78 7 GLN B C 1
ATOM 1497 O O . GLN B 1 7 ? -37.469 -2.818 27.312 1 35.78 7 GLN B O 1
ATOM 1502 N N . VAL B 1 8 ? -37.688 -1.02 26.125 1 37.28 8 VAL B N 1
ATOM 1503 C CA . VAL B 1 8 ? -37.062 -1.521 24.906 1 37.28 8 VAL B CA 1
ATOM 1504 C C . VAL B 1 8 ? -35.562 -1.718 25.141 1 37.28 8 VAL B C 1
ATOM 1506 O O . VAL B 1 8 ? -34.812 -0.755 25.391 1 37.28 8 VAL B O 1
ATOM 1509 N N . ILE B 1 9 ? -35.125 -2.738 25.812 1 34.84 9 ILE B N 1
ATOM 1510 C CA . ILE B 1 9 ? -33.719 -3.047 25.828 1 34.84 9 ILE B CA 1
ATOM 1511 C C . ILE B 1 9 ? -33.156 -3.139 24.406 1 34.84 9 ILE B C 1
ATOM 1513 O O . ILE B 1 9 ? -33.719 -3.875 23.578 1 34.84 9 ILE B O 1
ATOM 1517 N N . ASP B 1 10 ? -32.594 -2.096 23.922 1 36.44 10 ASP B N 1
ATOM 1518 C CA . ASP B 1 10 ? -31.906 -2.172 22.625 1 36.44 10 ASP B CA 1
ATOM 1519 C C . ASP B 1 10 ? -31.047 -3.436 22.531 1 36.44 10 ASP B C 1
ATOM 1521 O O . ASP B 1 10 ? -30.406 -3.83 23.5 1 36.44 10 ASP B O 1
ATOM 1525 N N . PRO B 1 11 ? -31.453 -4.406 21.734 1 37.31 11 PRO B N 1
ATOM 1526 C CA . PRO B 1 11 ? -30.594 -5.582 21.625 1 37.31 11 PRO B CA 1
ATOM 1527 C C . PRO B 1 11 ? -29.109 -5.223 21.641 1 37.31 11 PRO B C 1
ATOM 1529 O O . PRO B 1 11 ? -28.734 -4.102 21.266 1 37.31 11 PRO B O 1
ATOM 1532 N N . PRO B 1 12 ? -28.328 -5.855 22.484 1 36.31 12 PRO B N 1
ATOM 1533 C CA . PRO B 1 12 ? -26.891 -5.578 22.453 1 36.31 12 PRO B CA 1
ATOM 1534 C C . PRO B 1 12 ? -26.359 -5.418 21.016 1 36.31 12 PRO B C 1
ATOM 1536 O O . PRO B 1 12 ? -26.906 -6 20.094 1 36.31 12 PRO B O 1
ATOM 1539 N N . SER B 1 13 ? -25.922 -4.273 20.578 1 38.97 13 SER B N 1
ATOM 1540 C CA . SER B 1 13 ? -25.141 -4.172 19.359 1 38.97 13 SER B CA 1
ATOM 1541 C C . SER B 1 13 ? -24.219 -5.367 19.188 1 38.97 13 SER B C 1
ATOM 1543 O O . SER B 1 13 ? -23.359 -5.613 20.047 1 38.97 13 SER B O 1
ATOM 1545 N N . ILE B 1 14 ? -24.688 -6.551 18.875 1 37.66 14 ILE B N 1
ATOM 1546 C CA . ILE B 1 14 ? -23.766 -7.625 18.516 1 37.66 14 ILE B CA 1
ATOM 1547 C C . ILE B 1 14 ? -22.5 -7.039 17.875 1 37.66 14 ILE B C 1
ATOM 1549 O O . ILE B 1 14 ? -22.578 -6.258 16.938 1 37.66 14 ILE B O 1
ATOM 1553 N N . ASP B 1 15 ? -21.5 -6.789 18.578 1 39.38 15 ASP B N 1
ATOM 1554 C CA . ASP B 1 15 ? -20.172 -6.664 17.984 1 39.38 15 ASP B CA 1
ATOM 1555 C C . ASP B 1 15 ? -20 -7.602 16.797 1 39.38 15 ASP B C 1
ATOM 1557 O O . ASP B 1 15 ? -19.828 -8.812 16.969 1 39.38 15 ASP B O 1
ATOM 1561 N N . GLU B 1 16 ? -20.891 -7.684 15.812 1 40.47 16 GLU B N 1
ATOM 1562 C CA . GLU B 1 16 ? -20.469 -8.43 14.633 1 40.47 16 GLU B CA 1
ATOM 1563 C C . GLU B 1 16 ? -18.953 -8.422 14.477 1 40.47 16 GLU B C 1
ATOM 1565 O O . GLU B 1 16 ? -18.359 -7.391 14.125 1 40.47 16 GLU B O 1
ATOM 1570 N N . GLU B 1 17 ? -18.188 -8.93 15.289 1 43.34 17 GLU B N 1
ATOM 1571 C CA . GLU B 1 17 ? -16.812 -9.289 14.977 1 43.34 17 GLU B CA 1
ATOM 1572 C C . GLU B 1 17 ? -16.641 -9.586 13.484 1 43.34 17 GLU B C 1
ATOM 1574 O O . GLU B 1 17 ? -17.219 -10.547 12.969 1 43.34 17 GLU B O 1
ATOM 1579 N N . ASP B 1 18 ? -16.812 -8.703 12.562 1 49.56 18 ASP B N 1
ATOM 1580 C CA . ASP B 1 18 ? -16.562 -8.812 11.125 1 49.56 18 ASP B CA 1
ATOM 1581 C C . ASP B 1 18 ? -15.492 -9.852 10.828 1 49.56 18 ASP B C 1
ATOM 1583 O O . ASP B 1 18 ? -14.312 -9.625 11.094 1 49.56 18 ASP B O 1
ATOM 1587 N N . GLU B 1 19 ? -15.648 -11.117 11.086 1 56.22 19 GLU B N 1
ATOM 1588 C CA . GLU B 1 19 ? -14.789 -12.242 10.742 1 56.22 19 GLU B CA 1
ATOM 1589 C C . GLU B 1 19 ? -14.133 -12.047 9.383 1 56.22 19 GLU B C 1
ATOM 1591 O O . GLU B 1 19 ? -14.812 -11.82 8.383 1 56.22 19 GLU B O 1
ATOM 1596 N N . GLU B 1 20 ? -12.883 -11.719 9.422 1 64.44 20 GLU B N 1
ATOM 1597 C CA . GLU B 1 20 ? -12.094 -11.719 8.188 1 64.44 20 GLU B CA 1
ATOM 1598 C C . GLU B 1 20 ? -12.359 -12.977 7.371 1 64.44 20 GLU B C 1
ATOM 1600 O O . GLU B 1 20 ? -12.438 -14.078 7.922 1 64.44 20 GLU B O 1
ATOM 1605 N N . PRO B 1 21 ? -12.789 -12.805 6.109 1 72.06 21 PRO B N 1
ATOM 1606 C CA . PRO B 1 21 ? -13 -14 5.293 1 72.06 21 PRO B CA 1
ATOM 1607 C C . PRO B 1 21 ? -11.828 -14.977 5.375 1 72.06 21 PRO B C 1
ATOM 1609 O O . PRO B 1 21 ? -10.68 -14.562 5.496 1 72.06 21 PRO B O 1
ATOM 1612 N N . MET B 1 22 ? -12.07 -16.25 5.523 1 73.06 22 MET B N 1
ATOM 1613 C CA . MET B 1 22 ? -11.086 -17.312 5.594 1 73.06 22 MET B CA 1
ATOM 1614 C C . MET B 1 22 ? -10.336 -17.453 4.27 1 73.06 22 MET B C 1
ATOM 1616 O O . MET B 1 22 ? -10.891 -17.188 3.207 1 73.06 22 MET B O 1
ATOM 1620 N N . PRO B 1 23 ? -9.062 -17.828 4.418 1 81.88 23 PRO B N 1
ATOM 1621 C CA . PRO B 1 23 ? -8.336 -18.125 3.188 1 81.88 23 PRO B CA 1
ATOM 1622 C C . PRO B 1 23 ? -9.055 -19.156 2.311 1 81.88 23 PRO B C 1
ATOM 1624 O O . PRO B 1 23 ? -9.727 -20.047 2.826 1 81.88 23 PRO B O 1
ATOM 1627 N N . GLN B 1 24 ? -8.945 -18.953 1.051 1 86.81 24 GLN B N 1
ATOM 1628 C CA . GLN B 1 24 ? -9.586 -19.812 0.068 1 86.81 24 GLN B CA 1
ATOM 1629 C C . GLN B 1 24 ? -8.547 -20.625 -0.707 1 86.81 24 GLN B C 1
ATOM 1631 O O . GLN B 1 24 ? -7.43 -20.156 -0.928 1 86.81 24 GLN B O 1
ATOM 1636 N N . GLU B 1 25 ? -8.906 -21.859 -0.989 1 90.69 25 GLU B N 1
ATOM 1637 C CA . GLU B 1 25 ? -8.102 -22.734 -1.842 1 90.69 25 GLU B CA 1
ATOM 1638 C C . GLU B 1 25 ? -8.93 -23.297 -2.994 1 90.69 25 GLU B C 1
ATOM 1640 O O . GLU B 1 25 ? -10.086 -23.688 -2.805 1 90.69 25 GLU B O 1
ATOM 1645 N N . PHE B 1 26 ? -8.312 -23.297 -4.203 1 91.31 26 PHE B N 1
ATOM 1646 C CA . PHE B 1 26 ? -8.961 -23.781 -5.414 1 91.31 26 PHE B CA 1
ATOM 1647 C C . PHE B 1 26 ? -7.98 -24.578 -6.27 1 91.31 26 PHE B C 1
ATOM 1649 O O . PHE B 1 26 ? -6.824 -24.188 -6.418 1 91.31 26 PHE B O 1
ATOM 1656 N N . VAL B 1 27 ? -8.469 -25.734 -6.762 1 94.88 27 VAL B N 1
ATOM 1657 C CA . VAL B 1 27 ? -7.711 -26.406 -7.812 1 94.88 27 VAL B CA 1
ATOM 1658 C C . VAL B 1 27 ? -7.945 -25.703 -9.148 1 94.88 27 VAL B C 1
ATOM 1660 O O . VAL B 1 27 ? -9.078 -25.625 -9.625 1 94.88 27 VAL B O 1
ATOM 1663 N N . LEU B 1 28 ? -6.883 -25.234 -9.742 1 95.69 28 LEU B N 1
ATOM 1664 C CA . LEU B 1 28 ? -7.027 -24.5 -10.992 1 95.69 28 LEU B CA 1
ATOM 1665 C C . LEU B 1 28 ? -6.898 -25.438 -12.188 1 95.69 28 LEU B C 1
ATOM 1667 O O . LEU B 1 28 ? -7.609 -25.281 -13.188 1 95.69 28 LEU B O 1
ATOM 1671 N N . VAL B 1 29 ? -5.961 -26.297 -12.109 1 94.56 29 VAL B N 1
ATOM 1672 C CA . VAL B 1 29 ? -5.641 -27.219 -13.188 1 94.56 29 VAL B CA 1
ATOM 1673 C C . VAL B 1 29 ? -5.352 -28.609 -12.617 1 94.56 29 VAL B C 1
ATOM 1675 O O . VAL B 1 29 ? -4.746 -28.734 -11.555 1 94.5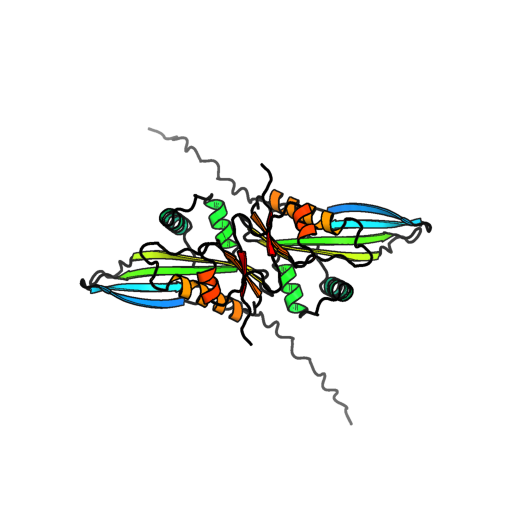6 29 VAL B O 1
ATOM 1678 N N . GLU B 1 30 ? -5.801 -29.578 -13.305 1 95.38 30 GLU B N 1
ATOM 1679 C CA . GLU B 1 30 ? -5.418 -30.969 -13.031 1 95.38 30 GLU B CA 1
ATOM 1680 C C . GLU B 1 30 ? -5.047 -31.703 -14.312 1 95.38 30 GLU B C 1
ATOM 1682 O O . GLU B 1 30 ? -5.801 -31.688 -15.289 1 95.38 30 GLU B O 1
ATOM 1687 N N . LYS B 1 31 ? -3.857 -32.219 -14.234 1 94.5 31 LYS B N 1
ATOM 1688 C CA . LYS B 1 31 ? -3.395 -32.969 -15.398 1 94.5 31 LYS B CA 1
ATOM 1689 C C . LYS B 1 31 ? -2.785 -34.312 -15 1 94.5 31 LYS B C 1
ATOM 1691 O O . LYS B 1 31 ? -2.176 -34.406 -13.938 1 94.5 31 LYS B O 1
ATOM 1696 N N . THR B 1 32 ? -2.988 -35.25 -15.891 1 93.94 32 THR B N 1
ATOM 1697 C CA . THR B 1 32 ? -2.373 -36.562 -15.719 1 93.94 32 THR B CA 1
ATOM 1698 C C . THR B 1 32 ? -1.299 -36.812 -16.781 1 93.94 32 THR B C 1
ATOM 1700 O O . THR B 1 32 ? -1.555 -36.656 -17.969 1 93.94 32 THR B O 1
ATOM 1703 N N . GLU B 1 33 ? -0.137 -37.156 -16.312 1 92.19 33 GLU B N 1
ATOM 1704 C CA . GLU B 1 33 ? 0.979 -37.438 -17.203 1 92.19 33 GLU B CA 1
ATOM 1705 C C . GLU B 1 33 ? 0.91 -38.844 -17.75 1 92.19 33 GLU B C 1
ATOM 1707 O O . GLU B 1 33 ? 0.217 -39.688 -17.188 1 92.19 33 GLU B O 1
ATOM 1712 N N . PRO B 1 34 ? 1.648 -39 -18.844 1 92.88 34 PRO B N 1
ATOM 1713 C CA . PRO B 1 34 ? 1.638 -40.312 -19.453 1 92.88 34 PRO B CA 1
ATOM 1714 C C . PRO B 1 34 ? 2.066 -41.438 -18.484 1 92.88 34 PRO B C 1
ATOM 1716 O O . PRO B 1 34 ? 1.559 -42.562 -18.562 1 92.88 34 PRO B O 1
ATOM 1719 N N . ASP B 1 35 ? 2.889 -41.125 -17.578 1 91.81 35 ASP B N 1
ATOM 1720 C CA . ASP B 1 35 ? 3.404 -42.125 -16.656 1 91.81 35 ASP B CA 1
ATOM 1721 C C . ASP B 1 35 ? 2.457 -42.344 -15.477 1 91.81 35 ASP B C 1
ATOM 1723 O O . ASP B 1 35 ? 2.762 -43.094 -14.547 1 91.81 35 ASP B O 1
ATOM 1727 N N . GLY B 1 36 ? 1.352 -41.656 -15.5 1 91.19 36 GLY B N 1
ATOM 1728 C CA . GLY B 1 36 ? 0.343 -41.812 -14.469 1 91.19 36 GLY B CA 1
ATOM 1729 C C . GLY B 1 36 ? 0.429 -40.781 -13.367 1 91.19 36 GLY B C 1
ATOM 1730 O O . GLY B 1 36 ? -0.433 -40.719 -12.492 1 91.19 36 GLY B O 1
ATOM 1731 N N . THR B 1 37 ? 1.432 -39.969 -13.453 1 92.75 37 THR B N 1
ATOM 1732 C CA . THR B 1 37 ? 1.572 -38.906 -12.453 1 92.75 37 THR B CA 1
ATOM 1733 C C . THR B 1 37 ? 0.466 -37.875 -12.609 1 92.75 37 THR B C 1
ATOM 1735 O O . THR B 1 37 ? 0.14 -37.438 -13.727 1 92.75 37 THR B O 1
ATOM 1738 N N . ILE B 1 38 ? -0.114 -37.531 -11.414 1 94.75 38 ILE B N 1
ATOM 1739 C CA . ILE B 1 38 ? -1.149 -36.5 -11.422 1 94.75 38 ILE B CA 1
ATOM 1740 C C . ILE B 1 38 ? -0.585 -35.188 -10.867 1 94.75 38 ILE B C 1
ATOM 1742 O O . ILE B 1 38 ? 0.03 -35.156 -9.805 1 94.75 38 ILE B O 1
ATOM 1746 N N . GLU B 1 39 ? -0.73 -34.156 -11.617 1 96.19 39 GLU B N 1
ATOM 1747 C CA . GLU B 1 39 ? -0.323 -32.844 -11.164 1 96.19 39 GLU B CA 1
ATOM 1748 C C . GLU B 1 39 ? -1.528 -31.922 -10.992 1 96.19 39 GLU B C 1
ATOM 1750 O O . GLU B 1 39 ? -2.367 -31.812 -11.891 1 96.19 39 GLU B O 1
ATOM 1755 N N . GLN B 1 40 ? -1.588 -31.297 -9.844 1 97.19 40 GLN B N 1
ATOM 1756 C CA . GLN B 1 40 ? -2.596 -30.281 -9.57 1 97.19 40 GLN B CA 1
ATOM 1757 C C . GLN B 1 40 ? -1.949 -28.922 -9.281 1 97.19 40 GLN B C 1
ATOM 1759 O O . GLN B 1 40 ? -0.944 -28.859 -8.57 1 97.19 40 GLN B O 1
ATOM 1764 N N . ILE B 1 41 ? -2.471 -27.938 -9.898 1 97.69 41 ILE B N 1
ATOM 1765 C CA . ILE B 1 41 ? -2.078 -26.578 -9.539 1 97.69 41 ILE B CA 1
ATOM 1766 C C . ILE B 1 41 ? -3.131 -25.969 -8.617 1 97.69 41 ILE B C 1
ATOM 1768 O O . ILE B 1 41 ? -4.293 -25.812 -9.008 1 97.69 41 ILE B O 1
ATOM 1772 N N . ILE B 1 42 ? -2.674 -25.562 -7.441 1 96.38 42 ILE B N 1
ATOM 1773 C CA . ILE B 1 42 ? -3.6 -25.109 -6.41 1 96.38 42 ILE B CA 1
ATOM 1774 C C . ILE B 1 42 ? -3.352 -23.641 -6.105 1 96.38 42 ILE B C 1
ATOM 1776 O O . ILE B 1 42 ? -2.209 -23.219 -5.887 1 96.38 42 ILE B O 1
ATOM 1780 N N . PHE B 1 43 ? -4.445 -22.875 -6.137 1 97.25 43 PHE B N 1
ATOM 1781 C CA . PHE B 1 43 ? -4.43 -21.5 -5.652 1 97.25 43 PHE B CA 1
ATOM 1782 C C . PHE B 1 43 ? -4.75 -21.453 -4.16 1 97.25 43 PHE B C 1
ATOM 1784 O O . PHE B 1 43 ? -5.648 -22.141 -3.688 1 97.25 43 PHE B O 1
ATOM 1791 N N . SER B 1 44 ? -4.012 -20.594 -3.473 1 96 44 SER B N 1
ATOM 1792 C CA . SER B 1 44 ? -4.32 -20.312 -2.076 1 96 44 SER B CA 1
ATOM 1793 C C . SER B 1 44 ? -4.184 -18.812 -1.781 1 96 44 SER B C 1
ATOM 1795 O O . SER B 1 44 ? -3.248 -18.172 -2.258 1 96 44 SER B O 1
ATOM 1797 N N . SER B 1 45 ? -5.121 -18.141 -0.992 1 93.25 45 SER B N 1
ATOM 1798 C CA . SER B 1 45 ? -5.035 -16.734 -0.601 1 93.25 45 SER B CA 1
ATOM 1799 C C . SER B 1 45 ? -4.465 -16.594 0.805 1 93.25 45 SER B C 1
ATOM 1801 O O . SER B 1 45 ? -4.348 -15.469 1.318 1 93.25 45 SER B O 1
ATOM 1803 N N . GLY B 1 46 ? -4.172 -17.516 1.47 1 82.19 46 GLY B N 1
ATOM 1804 C CA . GLY B 1 46 ? -3.684 -17.438 2.838 1 82.19 46 GLY B CA 1
ATOM 1805 C C . GLY B 1 46 ? -2.557 -18.406 3.129 1 82.19 46 GLY B C 1
ATOM 1806 O O . GLY B 1 46 ? -2.318 -18.766 4.285 1 82.19 46 GLY B O 1
ATOM 1807 N N . GLY B 1 47 ? -1.943 -18.891 2.148 1 67.44 47 GLY B N 1
ATOM 1808 C CA . GLY B 1 47 ? -0.972 -19.938 2.418 1 67.44 47 GLY B CA 1
ATOM 1809 C C . GLY B 1 47 ? 0.319 -19.406 3.018 1 67.44 47 GLY B C 1
ATOM 1810 O O . GLY B 1 47 ? 0.701 -18.266 2.779 1 67.44 47 GLY B O 1
ATOM 1811 N N . ASP B 1 48 ? 0.782 -20.125 3.986 1 80.44 48 ASP B N 1
ATOM 1812 C CA . ASP B 1 48 ? 2.125 -19.906 4.508 1 80.44 48 ASP B CA 1
ATOM 1813 C C . ASP B 1 48 ? 3.186 -20.234 3.459 1 80.44 48 ASP B C 1
ATOM 1815 O O . ASP B 1 48 ? 3.244 -21.359 2.965 1 80.44 48 ASP B O 1
ATOM 1819 N N . ILE B 1 49 ? 3.816 -19.281 3.016 1 93.69 49 ILE B N 1
ATOM 1820 C CA . ILE B 1 49 ? 4.863 -19.438 2.018 1 93.69 49 ILE B CA 1
ATOM 1821 C C . ILE B 1 49 ? 6.227 -19.5 2.703 1 93.69 49 ILE B C 1
ATOM 1823 O O . ILE B 1 49 ? 6.543 -18.656 3.543 1 93.69 49 ILE B O 1
ATOM 1827 N N . ASP B 1 50 ? 6.973 -20.609 2.365 1 94.69 50 ASP B N 1
ATOM 1828 C CA . ASP B 1 50 ? 8.359 -20.688 2.816 1 94.69 50 ASP B CA 1
ATOM 1829 C C . ASP B 1 50 ? 9.242 -19.672 2.1 1 94.69 50 ASP B C 1
ATOM 1831 O O . ASP B 1 50 ? 9.266 -19.625 0.867 1 94.69 50 ASP B O 1
ATOM 1835 N N . VAL B 1 51 ? 9.961 -18.953 2.918 1 96.44 51 VAL B N 1
ATOM 1836 C CA . VAL B 1 51 ? 10.75 -17.859 2.379 1 96.44 51 VAL B CA 1
ATOM 1837 C C . VAL B 1 51 ? 11.805 -18.406 1.418 1 96.44 51 VAL B C 1
ATOM 1839 O O . VAL B 1 51 ? 12.133 -17.766 0.419 1 96.44 51 VAL B O 1
ATOM 1842 N N . TYR B 1 52 ? 12.32 -19.562 1.683 1 97 52 TYR B N 1
ATOM 1843 C CA . TYR B 1 52 ? 13.328 -20.156 0.812 1 97 52 TYR B CA 1
ATOM 1844 C C . TYR B 1 52 ? 12.719 -20.594 -0.509 1 97 52 TYR B C 1
ATOM 1846 O O . TYR B 1 52 ? 13.359 -20.516 -1.56 1 97 52 TYR B O 1
ATOM 1854 N N . ASP B 1 53 ? 11.5 -21.094 -0.439 1 97 53 ASP B N 1
ATOM 1855 C CA . ASP B 1 53 ? 10.789 -21.422 -1.67 1 97 53 ASP B CA 1
ATOM 1856 C C . ASP B 1 53 ? 10.578 -20.172 -2.527 1 97 53 ASP B C 1
ATOM 1858 O O . ASP B 1 53 ? 10.727 -20.219 -3.75 1 97 53 ASP B O 1
ATOM 1862 N N . LEU B 1 54 ? 10.234 -19.109 -1.891 1 97.69 54 LEU B N 1
ATOM 1863 C CA . LEU B 1 54 ? 10.047 -17.859 -2.615 1 97.69 54 LEU B CA 1
ATOM 1864 C C . LEU B 1 54 ? 11.359 -17.375 -3.219 1 97.69 54 LEU B C 1
ATOM 1866 O O . LEU B 1 54 ? 11.391 -16.938 -4.375 1 97.69 54 LEU B O 1
ATOM 1870 N N . GLU B 1 55 ? 12.414 -17.484 -2.422 1 97.44 55 GLU B N 1
ATOM 1871 C CA . GLU B 1 55 ? 13.719 -17.094 -2.939 1 97.44 55 GLU B CA 1
ATOM 1872 C C . GLU B 1 55 ? 14.094 -17.891 -4.184 1 97.44 55 GLU B C 1
ATOM 1874 O O . GLU B 1 55 ? 14.555 -17.328 -5.176 1 97.44 55 GLU B O 1
ATOM 1879 N N . ALA B 1 56 ? 13.906 -19.141 -4.121 1 97.62 56 ALA B N 1
ATOM 1880 C CA . ALA B 1 56 ? 14.203 -20 -5.258 1 97.62 56 ALA B CA 1
ATOM 1881 C C . ALA B 1 56 ? 13.367 -19.609 -6.477 1 97.62 56 ALA B C 1
ATOM 1883 O O . ALA B 1 56 ? 13.875 -19.609 -7.605 1 97.62 56 ALA B O 1
ATOM 1884 N N . LEU B 1 57 ? 12.125 -19.344 -6.277 1 98.12 57 LEU B N 1
ATOM 1885 C CA . LEU B 1 57 ? 11.25 -18.906 -7.363 1 98.12 57 LEU B CA 1
ATOM 1886 C C . LEU B 1 57 ? 11.734 -17.578 -7.953 1 98.12 57 LEU B C 1
ATOM 1888 O O . LEU B 1 57 ? 11.758 -17.422 -9.172 1 98.12 57 LEU B O 1
ATOM 1892 N N . CYS B 1 58 ? 12.109 -16.625 -7.078 1 97.81 58 CYS B N 1
ATOM 1893 C CA . CYS B 1 58 ? 12.641 -15.344 -7.539 1 97.81 58 CYS B CA 1
ATOM 1894 C C . CYS B 1 58 ? 13.898 -15.547 -8.383 1 97.81 58 CYS B C 1
ATOM 1896 O O . CYS B 1 58 ? 14.07 -14.891 -9.406 1 97.81 58 CYS B O 1
ATOM 1898 N N . ASP B 1 59 ? 14.734 -16.469 -7.984 1 97.56 59 ASP B N 1
ATOM 1899 C CA . ASP B 1 59 ? 15.93 -16.797 -8.75 1 97.56 59 ASP B CA 1
ATOM 1900 C C . ASP B 1 59 ? 15.57 -17.266 -10.156 1 97.56 59 ASP B C 1
ATOM 1902 O O . ASP B 1 59 ? 16.203 -16.859 -11.133 1 97.56 59 ASP B O 1
ATOM 1906 N N . LYS B 1 60 ? 14.625 -18.062 -10.273 1 97.25 60 LYS B N 1
ATOM 1907 C CA . LYS B 1 60 ? 14.227 -18.641 -11.555 1 97.25 60 LYS B CA 1
ATOM 1908 C C . LYS B 1 60 ? 13.781 -17.547 -12.523 1 97.25 60 LYS B C 1
ATOM 1910 O O . LYS B 1 60 ? 13.984 -17.672 -13.734 1 97.25 60 LYS B O 1
ATOM 1915 N N . VAL B 1 61 ? 13.094 -16.531 -11.992 1 96.25 61 VAL B N 1
ATOM 1916 C CA . VAL B 1 61 ? 12.57 -15.5 -12.875 1 96.25 61 VAL B CA 1
ATOM 1917 C C . VAL B 1 61 ? 13.625 -14.414 -13.094 1 96.25 61 VAL B C 1
ATOM 1919 O O . VAL B 1 61 ? 13.406 -13.469 -13.859 1 96.25 61 VAL B O 1
ATOM 1922 N N . GLY B 1 62 ? 14.773 -14.5 -12.398 1 95.56 62 GLY B N 1
ATOM 1923 C CA . GLY B 1 62 ? 15.898 -13.602 -12.625 1 95.56 62 GLY B CA 1
ATOM 1924 C C . GLY B 1 62 ? 15.836 -12.336 -11.789 1 95.56 62 GLY B C 1
ATOM 1925 O O . GLY B 1 62 ? 16.391 -11.305 -12.18 1 95.56 62 GLY B O 1
ATOM 1926 N N . TRP B 1 63 ? 15.156 -12.344 -10.703 1 95.31 63 TRP B N 1
ATOM 1927 C CA . TRP B 1 63 ? 15.07 -11.18 -9.828 1 95.31 63 TRP B CA 1
ATOM 1928 C C . TRP B 1 63 ? 16.297 -11.086 -8.922 1 95.31 63 TRP B C 1
ATOM 1930 O O . TRP B 1 63 ? 16.859 -12.109 -8.531 1 95.31 63 TRP B O 1
ATOM 1940 N N . PRO B 1 64 ? 16.688 -9.836 -8.641 1 93.38 64 PRO B N 1
ATOM 1941 C CA . PRO B 1 64 ? 17.781 -9.711 -7.672 1 93.38 64 PRO B CA 1
ATOM 1942 C C . PRO B 1 64 ? 17.406 -10.266 -6.297 1 93.38 64 PRO B C 1
ATOM 1944 O O . PRO B 1 64 ? 16.25 -10.18 -5.883 1 93.38 64 PRO B O 1
ATOM 1947 N N . ARG B 1 65 ? 18.406 -10.812 -5.613 1 94.56 65 ARG B N 1
ATOM 1948 C CA . ARG B 1 65 ? 18.156 -11.359 -4.281 1 94.56 65 ARG B CA 1
ATOM 1949 C C . ARG B 1 65 ? 17.922 -10.242 -3.266 1 94.56 65 ARG B C 1
ATOM 1951 O O . ARG B 1 65 ? 18.609 -9.219 -3.295 1 94.56 65 ARG B O 1
ATOM 1958 N N . ARG B 1 66 ? 16.953 -10.461 -2.494 1 95.31 66 ARG B N 1
ATOM 1959 C CA . ARG B 1 66 ? 16.625 -9.586 -1.375 1 95.31 66 ARG B CA 1
ATOM 1960 C C . ARG B 1 66 ? 16.938 -10.258 -0.043 1 95.31 66 ARG B C 1
ATOM 1962 O O . ARG B 1 66 ? 16.938 -11.484 0.055 1 95.31 66 ARG B O 1
ATOM 1969 N N . PRO B 1 67 ? 17.266 -9.43 1.023 1 96.38 67 PRO B N 1
ATOM 1970 C CA . PRO B 1 67 ? 17.5 -10.055 2.328 1 96.38 67 PRO B CA 1
ATOM 1971 C C . PRO B 1 67 ? 16.328 -10.914 2.787 1 96.38 67 PRO B C 1
ATOM 1973 O O . PRO B 1 67 ? 15.18 -10.461 2.77 1 96.38 67 PRO B O 1
ATOM 1976 N N . LEU B 1 68 ? 16.609 -12.133 3.281 1 96.69 68 LEU B N 1
ATOM 1977 C CA . LEU B 1 68 ? 15.57 -13.109 3.604 1 96.69 68 LEU B CA 1
ATOM 1978 C C . LEU B 1 68 ? 14.719 -12.625 4.773 1 96.69 68 LEU B C 1
ATOM 1980 O O . LEU B 1 68 ? 13.508 -12.859 4.809 1 96.69 68 LEU B O 1
ATOM 1984 N N . SER B 1 69 ? 15.375 -12 5.719 1 96.75 69 SER B N 1
ATOM 1985 C CA . SER B 1 69 ? 14.625 -11.492 6.863 1 96.75 69 SER B CA 1
ATOM 1986 C C . SER B 1 69 ? 13.602 -10.445 6.434 1 96.75 69 SER B C 1
ATOM 1988 O O . SER B 1 69 ? 12.484 -10.414 6.945 1 96.75 69 SER B O 1
ATOM 1990 N N . LYS B 1 70 ? 13.938 -9.594 5.5 1 96.94 70 LYS B N 1
ATOM 1991 C CA . LYS B 1 70 ? 13.016 -8.586 4.988 1 96.94 70 LYS B CA 1
ATOM 1992 C C . LYS B 1 70 ? 11.906 -9.227 4.16 1 96.94 70 LYS B C 1
ATOM 1994 O O . LYS B 1 70 ? 10.75 -8.797 4.223 1 96.94 70 LYS B O 1
ATOM 1999 N N . LEU B 1 71 ? 12.375 -10.188 3.402 1 96.75 71 LEU B N 1
ATOM 2000 C CA . LEU B 1 71 ? 11.375 -10.922 2.623 1 96.75 71 LEU B CA 1
ATOM 2001 C C . LEU B 1 71 ? 10.344 -11.57 3.535 1 96.75 71 LEU B C 1
ATOM 2003 O O . LEU B 1 71 ? 9.141 -11.492 3.27 1 96.75 71 LEU B O 1
ATOM 2007 N N . ALA B 1 72 ? 10.766 -12.18 4.562 1 96.81 72 ALA B N 1
ATOM 2008 C CA . ALA B 1 72 ? 9.875 -12.789 5.539 1 96.81 72 ALA B CA 1
ATOM 2009 C C . ALA B 1 72 ? 8.945 -11.75 6.164 1 96.81 72 ALA B C 1
ATOM 2011 O O . ALA B 1 72 ? 7.75 -11.992 6.328 1 96.81 72 ALA B O 1
ATOM 2012 N N . ALA B 1 73 ? 9.484 -10.609 6.523 1 97 73 ALA B N 1
ATOM 2013 C CA . ALA B 1 73 ? 8.688 -9.523 7.102 1 97 73 ALA B CA 1
ATOM 2014 C C . ALA B 1 73 ? 7.633 -9.031 6.117 1 97 73 ALA B C 1
ATOM 2016 O O . ALA B 1 73 ? 6.488 -8.781 6.5 1 97 73 ALA B O 1
ATOM 2017 N N . ALA B 1 74 ? 8.07 -8.898 4.848 1 97.44 74 ALA B N 1
ATOM 2018 C CA . ALA B 1 74 ? 7.133 -8.445 3.822 1 97.44 74 ALA B CA 1
ATOM 2019 C C . ALA B 1 74 ? 5.965 -9.422 3.68 1 97.44 74 ALA B C 1
ATOM 2021 O O . ALA B 1 74 ? 4.809 -9 3.586 1 97.44 74 ALA B O 1
ATOM 2022 N N . LEU B 1 75 ? 6.25 -10.695 3.721 1 97.25 75 LEU B N 1
ATOM 2023 C CA . LEU B 1 75 ? 5.203 -11.711 3.629 1 97.25 75 LEU B CA 1
ATOM 2024 C C . LEU B 1 75 ? 4.277 -11.648 4.836 1 97.25 75 LEU B C 1
ATOM 2026 O O . LEU B 1 75 ? 3.053 -11.648 4.688 1 97.25 75 LEU B O 1
ATOM 2030 N N . LYS B 1 76 ? 4.84 -11.531 5.957 1 96.12 76 LYS B N 1
ATOM 2031 C CA . LYS B 1 76 ? 4.098 -11.523 7.215 1 96.12 76 LYS B CA 1
ATOM 2032 C C . LYS B 1 76 ? 3.152 -10.328 7.289 1 96.12 76 LYS B C 1
ATOM 2034 O O . LYS B 1 76 ? 2.055 -10.43 7.84 1 96.12 76 LYS B O 1
ATOM 2039 N N . ASN B 1 77 ? 3.58 -9.203 6.723 1 96.81 77 ASN B N 1
ATOM 2040 C CA . ASN B 1 77 ? 2.834 -7.965 6.902 1 96.81 77 ASN B CA 1
ATOM 2041 C C . ASN B 1 77 ? 2.029 -7.605 5.656 1 96.81 77 ASN B C 1
ATOM 2043 O O . ASN B 1 77 ? 1.498 -6.5 5.555 1 96.81 77 ASN B O 1
ATOM 2047 N N . SER B 1 78 ? 1.984 -8.555 4.75 1 97.31 78 SER B N 1
ATOM 2048 C CA . SER B 1 78 ? 1.045 -8.414 3.641 1 97.31 78 SER B CA 1
ATOM 2049 C C . SER B 1 78 ? -0.376 -8.758 4.074 1 97.31 78 SER B C 1
ATOM 2051 O O . SER B 1 78 ? -0.58 -9.617 4.938 1 97.31 78 SER B O 1
ATOM 2053 N N . TYR B 1 79 ? -1.31 -8.008 3.496 1 97.19 79 TYR B N 1
ATOM 2054 C CA . TYR B 1 79 ? -2.719 -8.234 3.797 1 97.19 79 TYR B CA 1
ATOM 2055 C C . TYR B 1 79 ? -3.188 -9.57 3.23 1 97.19 79 TYR B C 1
ATOM 2057 O O . TYR B 1 79 ? -3.887 -10.328 3.906 1 97.19 79 TYR B O 1
ATOM 2065 N N . ILE B 1 80 ? -2.834 -9.852 2.014 1 96.94 80 ILE B N 1
ATOM 2066 C CA . ILE B 1 80 ? -3.062 -11.133 1.358 1 96.94 80 ILE B CA 1
ATOM 2067 C C . ILE B 1 80 ? -1.784 -11.594 0.661 1 96.94 80 ILE B C 1
ATOM 2069 O O . ILE B 1 80 ? -1.086 -10.789 0.039 1 96.94 80 ILE B O 1
ATOM 2073 N N . VAL B 1 81 ? -1.518 -12.844 0.889 1 97.44 81 VAL B N 1
ATOM 2074 C CA . VAL B 1 81 ? -0.506 -13.531 0.095 1 97.44 81 VAL B CA 1
ATOM 2075 C C . VAL B 1 81 ? -1.154 -14.672 -0.691 1 97.44 81 VAL B C 1
ATOM 2077 O O . VAL B 1 81 ? -1.562 -15.68 -0.111 1 97.44 81 VAL B O 1
ATOM 2080 N N . ALA B 1 82 ? -1.248 -14.461 -1.981 1 97.44 82 ALA B N 1
ATOM 2081 C CA . ALA B 1 82 ? -1.79 -15.477 -2.887 1 97.44 82 ALA B CA 1
ATOM 2082 C C . ALA B 1 82 ? -0.675 -16.312 -3.496 1 97.44 82 ALA B C 1
ATOM 2084 O O . ALA B 1 82 ? 0.38 -15.797 -3.861 1 97.44 82 ALA B O 1
ATOM 2085 N N . SER B 1 83 ? -0.937 -17.625 -3.561 1 97.69 83 SER B N 1
ATOM 2086 C CA . SER B 1 83 ? 0.114 -18.5 -4.07 1 97.69 83 SER B CA 1
ATOM 2087 C C . SER B 1 83 ? -0.452 -19.531 -5.027 1 97.69 83 SER B C 1
ATOM 2089 O O . SER B 1 83 ? -1.645 -19.844 -4.984 1 97.69 83 SER B O 1
ATOM 2091 N N . LEU B 1 84 ? 0.364 -19.984 -5.91 1 97.62 84 LEU B N 1
ATOM 2092 C CA . LEU B 1 84 ? 0.161 -21.156 -6.746 1 97.62 84 LEU B CA 1
ATOM 2093 C C . LEU B 1 84 ? 1.164 -22.25 -6.398 1 97.62 84 LEU B C 1
ATOM 2095 O O . LEU B 1 84 ? 2.373 -22.016 -6.391 1 97.62 84 LEU B O 1
ATOM 2099 N N . HIS B 1 85 ? 0.628 -23.422 -6.133 1 97.44 85 HIS B N 1
ATOM 2100 C CA . HIS B 1 85 ? 1.484 -24.578 -5.898 1 97.44 85 HIS B CA 1
ATOM 2101 C C . HIS B 1 85 ? 1.175 -25.688 -6.887 1 97.44 85 HIS B C 1
ATOM 2103 O O . HIS B 1 85 ? 0.009 -25.953 -7.195 1 97.44 85 HIS B O 1
ATOM 2109 N N . SER B 1 86 ? 2.221 -26.25 -7.387 1 97.44 86 SER B N 1
ATOM 2110 C CA . SER B 1 86 ? 2.107 -27.516 -8.102 1 97.44 86 SER B CA 1
ATOM 2111 C C . SER B 1 86 ? 2.24 -28.703 -7.152 1 97.44 86 SER B C 1
ATOM 2113 O O . SER B 1 86 ? 3.219 -28.812 -6.406 1 97.44 86 SER B O 1
ATOM 2115 N N . ILE B 1 87 ? 1.216 -29.562 -7.16 1 95.88 87 ILE B N 1
ATOM 2116 C CA . ILE B 1 87 ? 1.251 -30.797 -6.383 1 95.88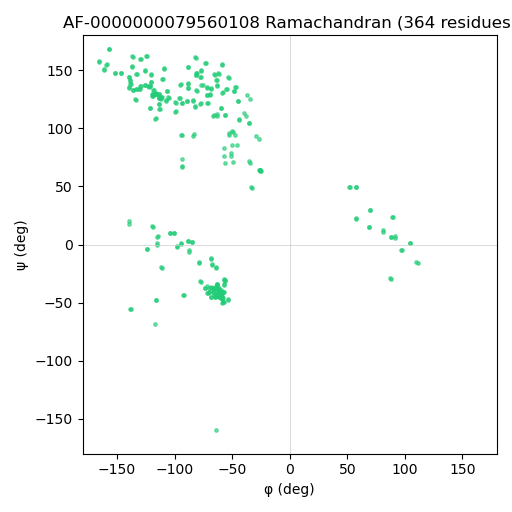 87 ILE B CA 1
ATOM 2117 C C . ILE B 1 87 ? 1.27 -32 -7.324 1 95.88 87 ILE B C 1
ATOM 2119 O O . ILE B 1 87 ? 0.345 -32.188 -8.117 1 95.88 87 ILE B O 1
ATOM 2123 N N . ARG B 1 88 ? 2.33 -32.781 -7.176 1 95 88 ARG B N 1
ATOM 2124 C CA . ARG B 1 88 ? 2.479 -33.938 -8.023 1 95 88 ARG B CA 1
ATOM 2125 C C . ARG B 1 88 ? 2.426 -35.219 -7.191 1 95 88 ARG B C 1
ATOM 2127 O O . ARG B 1 88 ? 3.115 -35.344 -6.176 1 95 88 ARG B O 1
ATOM 2134 N N . LYS B 1 89 ? 1.58 -36.125 -7.652 1 92.31 89 LYS B N 1
ATOM 2135 C CA . LYS B 1 89 ? 1.431 -37.438 -7.023 1 92.31 89 LYS B CA 1
ATOM 2136 C C . LYS B 1 89 ? 1.731 -38.531 -8.016 1 92.31 89 LYS B C 1
ATOM 2138 O O . LYS B 1 89 ? 1.119 -38.625 -9.086 1 92.31 89 LYS B O 1
ATOM 2143 N N . SER B 1 90 ? 2.789 -39.281 -7.664 1 88.31 90 SER B N 1
ATOM 2144 C CA . SER B 1 90 ? 3.127 -40.406 -8.516 1 88.31 90 SER B CA 1
ATOM 2145 C C . SER B 1 90 ? 2.244 -41.625 -8.203 1 88.31 90 SER B C 1
ATOM 2147 O O . SER B 1 90 ? 1.857 -41.844 -7.051 1 88.31 90 SER B O 1
ATOM 2149 N N . PRO B 1 91 ? 2.064 -42.281 -9.328 1 82.25 91 PRO B N 1
ATOM 2150 C CA . PRO B 1 91 ? 1.291 -43.5 -9.07 1 82.25 91 PRO B CA 1
ATOM 2151 C C . PRO B 1 91 ? 2.012 -44.5 -8.141 1 82.25 91 PRO B C 1
ATOM 2153 O O . PRO B 1 91 ? 3.234 -44.625 -8.211 1 82.25 91 PRO B O 1
ATOM 2156 N N . GLY B 1 92 ? 1.305 -45.094 -7.191 1 76.75 92 GLY B N 1
ATOM 2157 C CA . GLY B 1 92 ? 1.828 -46.125 -6.344 1 76.75 92 GLY B CA 1
ATOM 2158 C C . GLY B 1 92 ? 2.537 -45.625 -5.109 1 76.75 92 GLY B C 1
ATOM 2159 O O . GLY B 1 92 ? 2.902 -46.406 -4.223 1 76.75 92 GLY B O 1
ATOM 2160 N N . SER B 1 93 ? 3.127 -44.469 -5.145 1 65.62 93 SER B N 1
ATOM 2161 C CA . SER B 1 93 ? 3.836 -43.969 -3.967 1 65.62 93 SER B CA 1
ATOM 2162 C C . SER B 1 93 ? 2.883 -43.281 -2.992 1 65.62 93 SER B C 1
ATOM 2164 O O . SER B 1 93 ? 2.248 -42.281 -3.336 1 65.62 93 SER B O 1
ATOM 2166 N N . GLU B 1 94 ? 2.42 -44 -2.072 1 65.06 94 GLU B N 1
ATOM 2167 C CA . GLU B 1 94 ? 1.6 -43.438 -1.009 1 65.06 94 GLU B CA 1
ATOM 2168 C C . GLU B 1 94 ? 2.393 -42.438 -0.181 1 65.06 94 GLU B C 1
ATOM 2170 O O . GLU B 1 94 ? 3.482 -42.75 0.306 1 65.06 94 GLU B O 1
ATOM 2175 N N . GLY B 1 95 ? 2.158 -41.219 -0.175 1 65.69 95 GLY B N 1
ATOM 2176 C CA . GLY B 1 95 ? 2.699 -40.25 0.788 1 65.69 95 GLY B CA 1
ATOM 2177 C C . GLY B 1 95 ? 3.705 -39.312 0.181 1 65.69 95 GLY B C 1
ATOM 2178 O O . GLY B 1 95 ? 4.094 -38.312 0.816 1 65.69 95 GLY B O 1
ATOM 2179 N N . ASP B 1 96 ? 4.18 -39.75 -1.086 1 73.5 96 ASP B N 1
ATOM 2180 C CA . ASP B 1 96 ? 5.281 -38.938 -1.578 1 73.5 96 ASP B CA 1
ATOM 2181 C C . ASP B 1 96 ? 4.77 -37.812 -2.479 1 73.5 96 ASP B C 1
ATOM 2183 O O . ASP B 1 96 ? 4.789 -37.938 -3.705 1 73.5 96 ASP B O 1
ATOM 2187 N N . GLU B 1 97 ? 4.074 -36.906 -1.979 1 87.5 97 GLU B N 1
ATOM 2188 C CA . GLU B 1 97 ? 3.613 -35.75 -2.719 1 87.5 97 GLU B CA 1
ATOM 2189 C C . GLU B 1 97 ? 4.684 -34.656 -2.756 1 87.5 97 GLU B C 1
ATOM 2191 O O . GLU B 1 97 ? 5.344 -34.375 -1.75 1 87.5 97 GLU B O 1
ATOM 2196 N N . GLN B 1 98 ? 4.984 -34.281 -4.07 1 92.12 98 GLN B N 1
ATOM 2197 C CA . GLN B 1 98 ? 5.879 -33.125 -4.238 1 92.12 98 GLN B CA 1
ATOM 2198 C C . GLN B 1 98 ? 5.09 -31.828 -4.391 1 92.12 98 GLN B C 1
ATOM 2200 O O . GLN B 1 98 ? 4.227 -31.719 -5.262 1 92.12 98 GLN B O 1
ATOM 2205 N N . LYS B 1 99 ? 5.391 -30.969 -3.498 1 94.81 99 LYS B N 1
ATOM 2206 C CA . LYS B 1 99 ? 4.762 -29.656 -3.539 1 94.81 99 LYS B CA 1
ATOM 2207 C C . LYS B 1 99 ? 5.785 -28.562 -3.857 1 94.81 99 LYS B C 1
ATOM 2209 O O . LYS B 1 99 ? 6.836 -28.484 -3.215 1 94.81 99 LYS B O 1
ATOM 2214 N N . ARG B 1 100 ? 5.461 -27.781 -4.914 1 96.56 100 ARG B N 1
ATOM 2215 C CA . ARG B 1 100 ? 6.375 -26.719 -5.32 1 96.56 100 ARG B CA 1
ATOM 2216 C C . ARG B 1 100 ? 5.633 -25.406 -5.492 1 96.56 100 ARG B C 1
ATOM 2218 O O . ARG B 1 100 ? 4.562 -25.359 -6.098 1 96.56 100 ARG B O 1
ATOM 2225 N N . LEU B 1 101 ? 6.246 -24.344 -4.926 1 97.94 101 LEU B N 1
ATOM 2226 C CA . LEU B 1 101 ? 5.73 -23 -5.18 1 97.94 101 LEU B CA 1
ATOM 2227 C C . LEU B 1 101 ? 6.023 -22.562 -6.609 1 97.94 101 LEU B C 1
ATOM 2229 O O . LEU B 1 101 ? 7.188 -22.5 -7.02 1 97.94 101 LEU B O 1
ATOM 2233 N N . ILE B 1 102 ? 4.965 -22.219 -7.43 1 98.38 102 ILE B N 1
ATOM 2234 C CA . ILE B 1 102 ? 5.223 -21.922 -8.836 1 98.38 102 ILE B CA 1
ATOM 2235 C C . ILE B 1 102 ? 4.691 -20.531 -9.164 1 98.38 102 ILE B C 1
ATOM 2237 O O . ILE B 1 102 ? 4.859 -20.047 -10.289 1 98.38 102 ILE B O 1
ATOM 2241 N N . GLY B 1 103 ? 4.031 -19.812 -8.25 1 98.31 103 GLY B N 1
ATOM 2242 C CA . GLY B 1 103 ? 3.555 -18.453 -8.445 1 98.31 103 GLY B CA 1
ATOM 2243 C C . GLY B 1 103 ? 3.154 -17.766 -7.152 1 98.31 103 GLY B C 1
ATOM 2244 O O . GLY B 1 103 ? 2.828 -18.438 -6.168 1 98.31 103 GLY B O 1
ATOM 2245 N N . MET B 1 104 ? 3.176 -16.453 -7.215 1 98.06 104 MET B N 1
ATOM 2246 C CA . MET B 1 104 ? 2.779 -15.703 -6.027 1 98.06 104 MET B CA 1
ATOM 2247 C C . MET B 1 104 ? 2.42 -14.266 -6.395 1 98.06 104 MET B C 1
ATOM 2249 O O . MET B 1 104 ? 2.932 -13.727 -7.375 1 98.06 104 MET B O 1
ATOM 2253 N N . ALA B 1 105 ? 1.581 -13.742 -5.664 1 98 105 ALA B N 1
ATOM 2254 C CA . ALA B 1 105 ? 1.256 -12.32 -5.609 1 98 105 ALA B CA 1
ATOM 2255 C C . ALA B 1 105 ? 0.86 -11.898 -4.195 1 98 105 ALA B C 1
ATOM 2257 O O . ALA B 1 105 ? 0.323 -12.711 -3.43 1 98 105 ALA B O 1
ATOM 2258 N N . ARG B 1 106 ? 1.162 -10.719 -3.838 1 97.75 106 ARG B N 1
ATOM 2259 C CA . ARG B 1 106 ? 0.745 -10.258 -2.516 1 97.75 106 ARG B CA 1
ATOM 2260 C C . ARG B 1 106 ? 0.182 -8.844 -2.576 1 97.75 106 ARG B C 1
ATOM 2262 O O . ARG B 1 106 ? 0.356 -8.141 -3.574 1 97.75 106 ARG B O 1
ATOM 2269 N N . ALA B 1 107 ? -0.562 -8.469 -1.545 1 98.31 107 ALA B N 1
ATOM 2270 C CA . ALA B 1 107 ? -1.155 -7.133 -1.501 1 98.31 107 ALA B CA 1
ATOM 2271 C C . ALA B 1 107 ? -0.989 -6.504 -0.121 1 98.31 107 ALA B C 1
ATOM 2273 O O . ALA B 1 107 ? -1.147 -7.176 0.899 1 98.31 107 ALA B O 1
ATOM 2274 N N . THR B 1 108 ? -0.546 -5.258 -0.08 1 98.56 108 THR B N 1
ATOM 2275 C CA . THR B 1 108 ? -0.705 -4.43 1.11 1 98.56 108 THR B CA 1
ATOM 2276 C C . THR B 1 108 ? -2.039 -3.688 1.081 1 98.56 108 THR B C 1
ATOM 2278 O O . THR B 1 108 ? -2.6 -3.451 0.009 1 98.56 108 THR B O 1
ATOM 2281 N N . SER B 1 109 ? -2.561 -3.367 2.283 1 98.62 109 SER B N 1
ATOM 2282 C CA . SER B 1 109 ? -3.891 -2.771 2.346 1 98.62 109 SER B CA 1
ATOM 2283 C C . SER B 1 109 ? -4.105 -2.037 3.664 1 98.62 109 SER B C 1
ATOM 2285 O O . SER B 1 109 ? -3.406 -2.297 4.648 1 98.62 109 SER B O 1
ATOM 2287 N N . ASP B 1 110 ? -4.973 -1.112 3.596 1 98.19 110 ASP B N 1
ATOM 2288 C CA . ASP B 1 110 ? -5.473 -0.502 4.824 1 98.19 110 ASP B CA 1
ATOM 2289 C C . ASP B 1 110 ? -6.676 -1.27 5.367 1 98.19 110 ASP B C 1
ATOM 2291 O O . ASP B 1 110 ? -7.34 -0.813 6.301 1 98.19 110 ASP B O 1
ATOM 2295 N N . HIS B 1 111 ? -7.059 -2.371 4.738 1 97.69 111 HIS B N 1
ATOM 2296 C CA . HIS B 1 111 ? -8.102 -3.316 5.117 1 97.69 111 HIS B CA 1
ATOM 2297 C C . HIS B 1 111 ? -9.484 -2.688 4.988 1 97.69 111 HIS B C 1
ATOM 2299 O O . HIS B 1 111 ? -10.453 -3.17 5.59 1 97.69 111 HIS B O 1
ATOM 2305 N N . ALA B 1 112 ? -9.578 -1.556 4.289 1 97.56 112 ALA B N 1
ATOM 2306 C CA . ALA B 1 112 ? -10.859 -0.851 4.234 1 97.56 112 ALA B CA 1
ATOM 2307 C C . ALA B 1 112 ? -11.141 -0.336 2.826 1 97.56 112 ALA B C 1
ATOM 2309 O O . ALA B 1 112 ? -12.133 -0.714 2.209 1 97.56 112 ALA B O 1
ATOM 2310 N N . PHE B 1 113 ? -10.227 0.415 2.314 1 97 113 PHE B N 1
ATOM 2311 C CA . PHE B 1 113 ? -10.5 1.096 1.055 1 97 113 PHE B CA 1
ATOM 2312 C C . PHE B 1 113 ? -9.57 0.601 -0.047 1 97 113 PHE B C 1
ATOM 2314 O O . PHE B 1 113 ? -10.023 0.309 -1.158 1 97 113 PHE B O 1
ATOM 2321 N N . ASN B 1 114 ? -8.281 0.533 0.281 1 97.75 114 ASN B N 1
ATOM 2322 C CA . ASN B 1 114 ? -7.258 0.451 -0.756 1 97.75 114 ASN B CA 1
ATOM 2323 C C . ASN B 1 114 ? -6.422 -0.818 -0.619 1 97.75 114 ASN B C 1
ATOM 2325 O O . ASN B 1 114 ? -6.172 -1.284 0.494 1 97.75 114 ASN B O 1
ATOM 2329 N N . ALA B 1 115 ? -6.008 -1.329 -1.719 1 98.5 115 ALA B N 1
ATOM 2330 C CA . ALA B 1 115 ? -4.969 -2.354 -1.768 1 98.5 115 ALA B CA 1
ATOM 2331 C C . ALA B 1 115 ? -4.012 -2.109 -2.932 1 98.5 115 ALA B C 1
ATOM 2333 O O . ALA B 1 115 ? -4.414 -1.579 -3.971 1 98.5 115 ALA B O 1
ATOM 2334 N N . THR B 1 116 ? -2.76 -2.4 -2.711 1 98.81 116 THR B N 1
ATOM 2335 C CA . THR B 1 116 ? -1.763 -2.404 -3.775 1 98.81 116 THR B CA 1
ATOM 2336 C C . THR B 1 116 ? -1.154 -3.795 -3.939 1 98.81 116 THR B C 1
ATOM 2338 O O . THR B 1 116 ? -0.713 -4.406 -2.965 1 98.81 116 THR B O 1
ATOM 2341 N N . ILE B 1 117 ? -1.139 -4.301 -5.156 1 98.5 117 ILE B N 1
ATOM 2342 C CA . ILE B 1 117 ? -0.592 -5.617 -5.469 1 98.5 117 ILE B CA 1
ATOM 2343 C C . ILE B 1 117 ? 0.898 -5.496 -5.777 1 98.5 117 ILE B C 1
ATOM 2345 O O . ILE B 1 117 ? 1.32 -4.574 -6.477 1 98.5 117 ILE B O 1
ATOM 2349 N N . TRP B 1 118 ? 1.667 -6.434 -5.184 1 97.44 118 TRP B N 1
ATOM 2350 C CA . TRP B 1 118 ? 3.117 -6.48 -5.34 1 97.44 118 TRP B CA 1
ATOM 2351 C C . TRP B 1 118 ? 3.578 -7.879 -5.73 1 97.44 118 TRP B C 1
ATOM 2353 O O . TRP B 1 118 ? 2.871 -8.859 -5.492 1 97.44 118 TRP B O 1
ATOM 2363 N N . ASP B 1 119 ? 4.785 -7.98 -6.301 1 96.31 119 ASP B N 1
ATOM 2364 C CA . ASP B 1 119 ? 5.594 -9.188 -6.426 1 96.31 119 ASP B CA 1
ATOM 2365 C C . ASP B 1 119 ? 4.832 -10.281 -7.176 1 96.31 119 ASP B C 1
ATOM 2367 O O . ASP B 1 119 ? 4.746 -11.422 -6.703 1 96.31 119 ASP B O 1
ATOM 2371 N N . VAL B 1 120 ? 4.305 -9.922 -8.266 1 97.81 120 VAL B N 1
ATOM 2372 C CA . VAL B 1 120 ? 3.6 -10.914 -9.078 1 97.81 120 VAL B CA 1
ATOM 2373 C C . VAL B 1 120 ? 4.598 -11.695 -9.922 1 97.81 120 VAL B C 1
ATOM 2375 O O . VAL B 1 120 ? 5.332 -11.125 -10.727 1 97.81 120 VAL B O 1
ATOM 2378 N N . LEU B 1 121 ? 4.633 -13.008 -9.688 1 97.81 121 LEU B N 1
ATOM 2379 C CA . LEU B 1 121 ? 5.559 -13.812 -10.484 1 97.81 121 LEU B CA 1
ATOM 2380 C C . LEU B 1 121 ? 5.043 -15.234 -10.641 1 97.81 121 LEU B C 1
ATOM 2382 O O . LEU B 1 121 ? 4.348 -15.75 -9.758 1 97.81 121 LEU B O 1
ATOM 2386 N N . VAL B 1 122 ? 5.32 -15.828 -11.711 1 98.5 122 VAL B N 1
ATOM 2387 C CA . VAL B 1 122 ? 5.035 -17.219 -12.062 1 98.5 122 VAL B CA 1
ATOM 2388 C C . VAL B 1 122 ? 6.301 -17.891 -12.586 1 98.5 122 VAL B C 1
ATOM 2390 O O . VAL B 1 122 ? 7.051 -17.297 -13.367 1 98.5 122 VAL B O 1
ATOM 2393 N N . ASP B 1 123 ? 6.555 -19.094 -12.164 1 98.69 123 ASP B N 1
ATOM 2394 C CA . ASP B 1 123 ? 7.66 -19.891 -12.672 1 98.69 123 ASP B CA 1
ATOM 2395 C C . ASP B 1 123 ? 7.676 -19.891 -14.195 1 98.69 123 ASP B C 1
ATOM 2397 O O . ASP B 1 123 ? 6.656 -20.156 -14.836 1 98.69 123 ASP B O 1
ATOM 2401 N N . PRO B 1 124 ? 8.859 -19.641 -14.742 1 98.31 124 PRO B N 1
ATOM 2402 C CA . PRO B 1 124 ? 8.938 -19.547 -16.203 1 98.31 124 PRO B CA 1
ATOM 2403 C C . PRO B 1 124 ? 8.422 -20.812 -16.891 1 98.31 124 PRO B C 1
ATOM 2405 O O . PRO B 1 124 ? 7.812 -20.734 -17.969 1 98.31 124 PRO B O 1
ATOM 2408 N N . SER B 1 125 ? 8.609 -21.953 -16.359 1 97.56 125 SER B N 1
ATOM 2409 C CA . SER B 1 125 ? 8.18 -23.219 -16.953 1 97.56 125 SER B CA 1
ATOM 2410 C C . SER B 1 125 ? 6.656 -23.328 -16.969 1 97.56 125 SER B C 1
ATOM 2412 O O . SER B 1 125 ? 6.098 -24.188 -17.641 1 97.56 125 SER B O 1
ATOM 2414 N N . TYR B 1 126 ? 5.961 -22.469 -16.281 1 97.81 126 TYR B N 1
ATOM 2415 C CA . TYR B 1 126 ? 4.504 -22.516 -16.188 1 97.81 126 TYR B CA 1
ATOM 2416 C C . TYR B 1 126 ? 3.877 -21.281 -16.828 1 97.81 126 TYR B C 1
ATOM 2418 O O . TYR B 1 126 ? 2.658 -21.109 -16.766 1 97.81 126 TYR B O 1
ATOM 2426 N N . GLN B 1 127 ? 4.68 -20.391 -17.344 1 96.62 127 GLN B N 1
ATOM 2427 C CA . GLN B 1 127 ? 4.164 -19.156 -17.953 1 96.62 127 GLN B CA 1
ATOM 2428 C C . GLN B 1 127 ? 3.508 -19.438 -19.297 1 96.62 127 GLN B C 1
ATOM 2430 O O . GLN B 1 127 ? 3.729 -20.5 -19.891 1 96.62 127 GLN B O 1
ATOM 2435 N N . GLY B 1 128 ? 2.625 -18.531 -19.656 1 95.38 128 GLY B N 1
ATOM 2436 C CA . GLY B 1 128 ? 1.946 -18.656 -20.938 1 95.38 128 GLY B CA 1
ATOM 2437 C C . GLY B 1 128 ? 0.782 -19.641 -20.891 1 95.38 128 GLY B C 1
ATOM 2438 O O . GLY B 1 128 ? 0.238 -20.016 -21.922 1 95.38 128 GLY B O 1
ATOM 2439 N N . GLN B 1 129 ? 0.386 -20.031 -19.688 1 95.69 129 GLN B N 1
ATOM 2440 C CA . GLN B 1 129 ? -0.677 -21.016 -19.531 1 95.69 129 GLN B CA 1
ATOM 2441 C C . GLN B 1 129 ? -1.895 -20.406 -18.844 1 95.69 129 GLN B C 1
ATOM 2443 O O . GLN B 1 129 ? -2.818 -21.125 -18.453 1 95.69 129 GLN B O 1
ATOM 2448 N N . GLY B 1 130 ? -1.888 -19.125 -18.625 1 97.06 130 GLY B N 1
ATOM 2449 C CA . GLY B 1 130 ? -3.018 -18.438 -18.016 1 97.06 130 GLY B CA 1
ATOM 2450 C C . GLY B 1 130 ? -2.961 -18.406 -16.5 1 97.06 130 GLY B C 1
ATOM 2451 O O . GLY B 1 130 ? -3.883 -17.906 -15.852 1 97.06 130 GLY B O 1
ATOM 2452 N N . LEU B 1 131 ? -1.899 -18.859 -15.898 1 97.81 131 LEU B N 1
ATOM 2453 C CA . LEU B 1 131 ? -1.814 -18.969 -14.445 1 97.81 131 LEU B CA 1
ATOM 2454 C C . LEU B 1 131 ? -1.651 -17.609 -13.789 1 97.81 131 LEU B C 1
ATOM 2456 O O . LEU B 1 131 ? -2.186 -17.359 -12.711 1 97.81 131 LEU B O 1
ATOM 2460 N N . GLY B 1 132 ? -0.872 -16.75 -14.477 1 98.06 132 GLY B N 1
ATOM 2461 C CA . GLY B 1 132 ? -0.767 -15.398 -13.977 1 98.06 132 GLY B CA 1
ATOM 2462 C C . GLY B 1 132 ? -2.1 -14.672 -13.922 1 98.06 132 GLY B C 1
ATOM 2463 O O . GLY B 1 132 ? -2.412 -14.008 -12.938 1 98.06 132 GLY B O 1
ATOM 2464 N N . LYS B 1 133 ? -2.84 -14.82 -14.992 1 97.88 133 LYS B N 1
ATOM 2465 C CA . LYS B 1 133 ? -4.18 -14.25 -15.055 1 97.88 133 LYS B CA 1
ATOM 2466 C C . LYS B 1 133 ? -5.066 -14.781 -13.938 1 97.88 133 LYS B C 1
ATOM 2468 O O . LYS B 1 133 ? -5.715 -14.016 -13.227 1 97.88 133 LYS B O 1
ATOM 2473 N N . ALA B 1 134 ? -5.082 -16.047 -13.789 1 97.69 134 ALA B N 1
ATOM 2474 C CA . ALA B 1 134 ? -5.891 -16.672 -12.75 1 97.69 134 ALA B CA 1
ATOM 2475 C C . ALA B 1 134 ? -5.48 -16.188 -11.359 1 97.69 134 ALA B C 1
ATOM 2477 O O . ALA B 1 134 ? -6.336 -15.914 -10.516 1 97.69 134 ALA B O 1
ATOM 2478 N N . LEU B 1 135 ? -4.215 -16.078 -11.133 1 97.69 135 LEU B N 1
ATOM 2479 C CA . LEU B 1 135 ? -3.66 -15.633 -9.867 1 97.69 135 LEU B CA 1
ATOM 2480 C C . LEU B 1 135 ? -4.188 -14.25 -9.5 1 97.69 135 LEU B C 1
ATOM 2482 O O . LEU B 1 135 ? -4.727 -14.055 -8.406 1 97.69 135 LEU B O 1
ATOM 2486 N N . ILE B 1 136 ? -4.133 -13.297 -10.422 1 98.25 136 ILE B N 1
ATOM 2487 C CA . ILE B 1 136 ? -4.535 -11.922 -10.172 1 98.25 136 ILE B CA 1
ATOM 2488 C C . ILE B 1 136 ? -6.055 -11.836 -10.047 1 98.25 136 ILE B C 1
ATOM 2490 O O . ILE B 1 136 ? -6.574 -11.148 -9.164 1 98.25 136 ILE B O 1
ATOM 2494 N N . GLU B 1 137 ? -6.73 -12.531 -10.875 1 97.44 137 GLU B N 1
ATOM 2495 C CA . GLU B 1 137 ? -8.188 -12.516 -10.82 1 97.44 137 GLU B CA 1
ATOM 2496 C C . GLU B 1 137 ? -8.688 -13.008 -9.461 1 97.44 137 GLU B C 1
ATOM 2498 O O . GLU B 1 137 ? -9.594 -12.414 -8.875 1 97.44 137 GLU B O 1
ATOM 2503 N N . LYS B 1 138 ? -8.125 -14.094 -8.992 1 96.69 138 LYS B N 1
ATOM 2504 C CA . LYS B 1 138 ? -8.555 -14.641 -7.711 1 96.69 138 LYS B CA 1
ATOM 2505 C C . LYS B 1 138 ? -8.156 -13.719 -6.562 1 96.69 138 LYS B C 1
ATOM 2507 O O . LYS B 1 138 ? -8.891 -13.578 -5.582 1 96.69 138 LYS B O 1
ATOM 2512 N N . LEU B 1 139 ? -6.996 -13.117 -6.691 1 96.81 139 LEU B N 1
ATOM 2513 C CA . LEU B 1 139 ? -6.574 -12.148 -5.691 1 96.81 139 LEU B CA 1
ATOM 2514 C C . LEU B 1 139 ? -7.539 -10.969 -5.637 1 96.81 139 LEU B C 1
ATOM 2516 O O . LEU B 1 139 ? -7.941 -10.539 -4.551 1 96.81 139 LEU B O 1
ATOM 2520 N N . ILE B 1 140 ? -7.973 -10.461 -6.805 1 97.38 140 ILE B N 1
ATOM 2521 C CA . ILE B 1 140 ? -8.93 -9.367 -6.883 1 97.38 140 ILE B CA 1
ATOM 2522 C C . ILE B 1 140 ? -10.242 -9.781 -6.23 1 97.38 140 ILE B C 1
ATOM 2524 O O . ILE B 1 140 ? -10.82 -9.023 -5.441 1 97.38 140 ILE B O 1
ATOM 2528 N N . ARG B 1 141 ? -10.664 -10.93 -6.527 1 95.19 141 ARG B N 1
ATOM 2529 C CA . ARG B 1 141 ? -11.906 -11.43 -5.941 1 95.19 141 ARG B CA 1
ATOM 2530 C C . ARG B 1 141 ? -11.812 -11.484 -4.422 1 95.19 141 ARG B C 1
ATOM 2532 O O . ARG B 1 141 ? -12.758 -11.125 -3.723 1 95.19 141 ARG B O 1
ATOM 2539 N N . ALA B 1 142 ? -10.734 -12 -3.928 1 94.81 142 ALA B N 1
ATOM 2540 C CA . ALA B 1 142 ? -10.531 -12.07 -2.482 1 94.81 142 ALA B CA 1
ATOM 2541 C C . ALA B 1 142 ? -10.594 -10.688 -1.847 1 94.81 142 ALA B C 1
ATOM 2543 O O . ALA B 1 142 ? -11.164 -10.516 -0.77 1 94.81 142 ALA B O 1
ATOM 2544 N N . LEU B 1 143 ? -10.016 -9.703 -2.479 1 96.75 143 LEU B N 1
ATOM 2545 C CA . LEU B 1 143 ? -10.031 -8.336 -1.977 1 96.75 143 LEU B CA 1
ATOM 2546 C C . LEU B 1 143 ? -11.445 -7.77 -1.998 1 96.75 143 LEU B C 1
ATOM 2548 O O . LEU B 1 143 ? -11.883 -7.137 -1.035 1 96.75 143 LEU B O 1
ATOM 2552 N N . LEU B 1 144 ? -12.203 -8.055 -3.068 1 95.75 144 LEU B N 1
ATOM 2553 C CA . LEU B 1 144 ? -13.57 -7.574 -3.195 1 95.75 144 LEU B CA 1
ATOM 2554 C C . LEU B 1 144 ? -14.461 -8.188 -2.121 1 95.75 144 LEU B C 1
ATOM 2556 O O . LEU B 1 144 ? -15.352 -7.516 -1.586 1 95.75 144 LEU B O 1
ATOM 2560 N N . GLN B 1 145 ? -14.195 -9.414 -1.841 1 94.56 145 GLN B N 1
ATOM 2561 C CA . GLN B 1 145 ? -14.969 -10.094 -0.806 1 94.56 145 GLN B CA 1
ATOM 2562 C C . GLN B 1 145 ? -14.75 -9.445 0.558 1 94.56 145 GLN B C 1
ATOM 2564 O O . GLN B 1 145 ? -15.555 -9.625 1.476 1 94.56 145 GLN B O 1
ATOM 2569 N N . ARG B 1 146 ? -13.688 -8.734 0.645 1 94.44 146 ARG B N 1
ATOM 2570 C CA . ARG B 1 146 ? -13.367 -8.047 1.889 1 94.44 146 ARG B CA 1
ATOM 2571 C C . ARG B 1 146 ? -13.742 -6.566 1.804 1 94.44 146 ARG B C 1
ATOM 2573 O O . ARG B 1 146 ? -13.281 -5.758 2.613 1 94.44 146 ARG B O 1
ATOM 2580 N N . ASP B 1 147 ? -14.445 -6.184 0.764 1 94.69 147 ASP B N 1
ATOM 2581 C CA . ASP B 1 147 ? -15.008 -4.855 0.54 1 94.69 147 ASP B CA 1
ATOM 2582 C C . ASP B 1 147 ? -13.898 -3.836 0.26 1 94.69 147 ASP B C 1
ATOM 2584 O O . ASP B 1 147 ? -13.992 -2.682 0.684 1 94.69 147 ASP B O 1
ATOM 2588 N N . ILE B 1 148 ? -12.883 -4.344 -0.291 1 96.5 148 ILE B N 1
ATOM 2589 C CA . ILE B 1 148 ? -11.82 -3.465 -0.783 1 96.5 148 ILE B CA 1
ATOM 2590 C C . ILE B 1 148 ? -11.984 -3.264 -2.289 1 96.5 148 ILE B C 1
ATOM 2592 O O . ILE B 1 148 ? -11.781 -4.195 -3.07 1 96.5 148 ILE B O 1
ATOM 2596 N N . GLY B 1 149 ? -12.281 -1.993 -2.633 1 95.12 149 GLY B N 1
ATOM 2597 C CA . GLY B 1 149 ? -12.672 -1.765 -4.016 1 95.12 149 GLY B CA 1
ATOM 2598 C C . GLY B 1 149 ? -11.648 -0.967 -4.801 1 95.12 149 GLY B C 1
ATOM 2599 O O . GLY B 1 149 ? -11.703 -0.918 -6.031 1 95.12 149 GLY B O 1
ATOM 2600 N N . ASN B 1 150 ? -10.773 -0.249 -4.125 1 96.12 150 ASN B N 1
ATOM 2601 C CA . ASN B 1 150 ? -9.703 0.466 -4.812 1 96.12 150 ASN B CA 1
ATOM 2602 C C . ASN B 1 150 ? -8.422 -0.355 -4.855 1 96.12 150 ASN B C 1
ATOM 2604 O O . ASN B 1 150 ? -7.629 -0.328 -3.91 1 96.12 150 ASN B O 1
ATOM 2608 N N . ILE B 1 151 ? -8.25 -1.08 -5.969 1 98.38 151 ILE B N 1
ATOM 2609 C CA . ILE B 1 151 ? -7.105 -1.978 -6.109 1 98.38 151 ILE B CA 1
ATOM 2610 C C . ILE B 1 151 ? -6.109 -1.393 -7.109 1 98.38 151 ILE B C 1
ATOM 2612 O O . ILE B 1 151 ? -6.48 -1.05 -8.234 1 98.38 151 ILE B O 1
ATOM 2616 N N . THR B 1 152 ? -4.879 -1.219 -6.664 1 98.44 152 THR B N 1
ATOM 2617 C CA . THR B 1 152 ? -3.863 -0.572 -7.488 1 98.44 152 THR B CA 1
ATOM 2618 C C . THR B 1 152 ? -2.639 -1.469 -7.645 1 98.44 152 THR B C 1
ATOM 2620 O O . THR B 1 152 ? -2.486 -2.451 -6.914 1 98.44 152 THR B O 1
ATOM 2623 N N . LEU B 1 153 ? -1.825 -1.197 -8.617 1 98.25 153 LEU B N 1
ATOM 2624 C CA . LEU B 1 153 ? -0.502 -1.79 -8.773 1 98.25 153 LEU B CA 1
ATOM 2625 C C . LEU B 1 153 ? 0.397 -0.894 -9.617 1 98.25 153 LEU B C 1
ATOM 2627 O O . LEU B 1 153 ? -0.058 0.118 -10.156 1 98.25 153 LEU B O 1
ATOM 2631 N N . PHE B 1 154 ? 1.695 -1.217 -9.617 1 96.69 154 PHE B N 1
ATOM 2632 C CA . PHE B 1 154 ? 2.689 -0.61 -10.492 1 96.69 154 PHE B CA 1
ATOM 2633 C C . PHE B 1 154 ? 3.221 -1.628 -11.5 1 96.69 154 PHE B C 1
ATOM 2635 O O . PHE B 1 154 ? 3.822 -2.633 -11.109 1 96.69 154 PHE B O 1
ATOM 2642 N N . ALA B 1 155 ? 2.973 -1.368 -12.727 1 96.5 155 ALA B N 1
ATOM 2643 C CA . ALA B 1 155 ? 3.338 -2.309 -13.781 1 96.5 155 ALA B CA 1
ATOM 2644 C C . ALA B 1 155 ? 4.535 -1.798 -14.578 1 96.5 155 ALA B C 1
ATOM 2646 O O . ALA B 1 155 ? 4.551 -0.645 -15.016 1 96.5 155 ALA B O 1
ATOM 2647 N N . ASP B 1 156 ? 5.488 -2.695 -14.766 1 93.44 156 ASP B N 1
ATOM 2648 C CA . ASP B 1 156 ? 6.516 -2.4 -15.766 1 93.44 156 ASP B CA 1
ATOM 2649 C C . ASP B 1 156 ? 5.898 -2.18 -17.141 1 93.44 156 ASP B C 1
ATOM 2651 O O . ASP B 1 156 ? 4.82 -2.703 -17.438 1 93.44 156 ASP B O 1
ATOM 2655 N N . SER B 1 157 ? 6.602 -1.431 -17.938 1 92.5 157 SER B N 1
ATOM 2656 C CA . SER B 1 157 ? 6.07 -1.071 -19.25 1 92.5 157 SER B CA 1
ATOM 2657 C C . SER B 1 157 ? 5.727 -2.312 -20.062 1 92.5 157 SER B C 1
ATOM 2659 O O . SER B 1 157 ? 4.75 -2.314 -20.828 1 92.5 157 SER B O 1
ATOM 2661 N N . LYS B 1 158 ? 6.398 -3.443 -19.906 1 93.12 158 LYS B N 1
ATOM 2662 C CA . LYS B 1 158 ? 6.246 -4.637 -20.719 1 93.12 158 LYS B CA 1
ATOM 2663 C C . LYS B 1 158 ? 5.008 -5.434 -20.312 1 93.12 158 LYS B C 1
ATOM 2665 O O . LYS B 1 158 ? 4.555 -6.309 -21.062 1 93.12 158 LYS B O 1
ATOM 2670 N N . VAL B 1 159 ? 4.465 -5.117 -19.125 1 95.12 159 VAL B N 1
ATOM 2671 C CA . VAL B 1 159 ? 3.361 -5.953 -18.672 1 95.12 159 VAL B CA 1
ATOM 2672 C C . VAL B 1 159 ? 2.107 -5.102 -18.484 1 95.12 159 VAL B C 1
ATOM 2674 O O . VAL B 1 159 ? 1.11 -5.559 -17.922 1 95.12 159 VAL B O 1
ATOM 2677 N N . VAL B 1 160 ? 2.061 -3.904 -19.016 1 96.56 160 VAL B N 1
ATOM 2678 C CA . VAL B 1 160 ? 0.909 -3.014 -18.906 1 96.56 160 VAL B CA 1
ATOM 2679 C C . VAL B 1 160 ? -0.296 -3.643 -19.609 1 96.56 160 VAL B C 1
ATOM 2681 O O . VAL B 1 160 ? -1.404 -3.639 -19.062 1 96.56 160 VAL B O 1
ATOM 2684 N N . GLU B 1 161 ? -0.03 -4.156 -20.766 1 96.5 161 GLU B N 1
ATOM 2685 C CA . GLU B 1 161 ? -1.121 -4.75 -21.531 1 96.5 161 GLU B CA 1
ATOM 2686 C C . GLU B 1 161 ? -1.702 -5.965 -20.812 1 96.5 161 GLU B C 1
ATOM 2688 O O . GLU B 1 161 ? -2.912 -6.195 -20.844 1 96.5 161 GLU B O 1
ATOM 2693 N N . PHE B 1 162 ? -0.873 -6.73 -20.203 1 97.31 162 PHE B N 1
ATOM 2694 C CA . PHE B 1 162 ? -1.322 -7.863 -19.406 1 97.31 162 PHE B CA 1
ATOM 2695 C C . PHE B 1 162 ? -2.354 -7.426 -18.375 1 97.31 162 PHE B C 1
ATOM 2697 O O . PHE B 1 162 ? -3.439 -8 -18.281 1 97.31 162 PHE B O 1
ATOM 2704 N N . TYR B 1 163 ? -2.094 -6.371 -17.641 1 98.06 163 TYR B N 1
ATOM 2705 C CA . TYR B 1 163 ? -2.977 -5.918 -16.578 1 98.06 163 TYR B CA 1
ATOM 2706 C C . TYR B 1 163 ? -4.191 -5.191 -17.141 1 98.06 163 TYR B C 1
ATOM 2708 O O . TYR B 1 163 ? -5.281 -5.254 -16.578 1 98.06 163 TYR B O 1
ATOM 2716 N N . ARG B 1 164 ? -4.008 -4.52 -18.25 1 97.31 164 ARG B N 1
ATOM 2717 C CA . ARG B 1 164 ? -5.156 -3.918 -18.922 1 97.31 164 ARG B CA 1
ATOM 2718 C C . ARG B 1 164 ? -6.211 -4.969 -19.266 1 97.31 164 ARG B C 1
ATOM 2720 O O . ARG B 1 164 ? -7.406 -4.738 -19.062 1 97.31 164 ARG B O 1
ATOM 2727 N N . ASN B 1 165 ? -5.758 -6.082 -19.703 1 96.75 165 ASN B N 1
ATOM 2728 C CA . ASN B 1 165 ? -6.66 -7.172 -20.062 1 96.75 165 ASN B CA 1
ATOM 2729 C C . ASN B 1 165 ? -7.367 -7.742 -18.828 1 96.75 165 ASN B C 1
ATOM 2731 O O . ASN B 1 165 ? -8.367 -8.445 -18.953 1 96.75 165 ASN B O 1
ATOM 2735 N N . LEU B 1 166 ? -6.867 -7.465 -17.703 1 97.12 166 LEU B N 1
ATOM 2736 C CA . LEU B 1 166 ? -7.473 -7.922 -16.453 1 97.12 166 LEU B CA 1
ATOM 2737 C C . LEU B 1 166 ? -8.398 -6.855 -15.883 1 97.12 166 LEU B C 1
ATOM 2739 O O . LEU B 1 166 ? -8.953 -7.031 -14.797 1 97.12 166 LEU B O 1
ATOM 2743 N N . GLY B 1 167 ? -8.523 -5.703 -16.594 1 96.75 167 GLY B N 1
ATOM 2744 C CA . GLY B 1 167 ? -9.469 -4.68 -16.188 1 96.75 167 GLY B CA 1
ATOM 2745 C C . GLY B 1 167 ? -8.82 -3.486 -15.523 1 96.75 167 GLY B C 1
ATOM 2746 O O . GLY B 1 167 ? -9.5 -2.541 -15.125 1 96.75 167 GLY B O 1
ATOM 2747 N N . PHE B 1 168 ? -7.465 -3.533 -15.422 1 97.88 168 PHE B N 1
ATOM 2748 C CA . PHE B 1 168 ? -6.77 -2.381 -14.859 1 97.88 168 PHE B CA 1
ATOM 2749 C C . PHE B 1 168 ? -6.672 -1.256 -15.883 1 97.88 168 PHE B C 1
ATOM 2751 O O . PHE B 1 168 ? -6.598 -1.509 -17.078 1 97.88 168 PHE B O 1
ATOM 2758 N N . GLU B 1 169 ? -6.664 -0.042 -15.352 1 96.81 169 GLU B N 1
ATOM 2759 C CA . GLU B 1 169 ? -6.5 1.151 -16.172 1 96.81 169 GLU B CA 1
ATOM 2760 C C . GLU B 1 169 ? -5.25 1.931 -15.781 1 96.81 169 GLU B C 1
ATOM 2762 O O . GLU B 1 169 ? -5.023 2.191 -14.594 1 96.81 169 GLU B O 1
ATOM 2767 N N . ALA B 1 170 ? -4.512 2.205 -16.781 1 93.94 170 ALA B N 1
ATOM 2768 C CA . ALA B 1 170 ? -3.328 3.023 -16.531 1 93.94 170 ALA B CA 1
ATOM 2769 C C . ALA B 1 170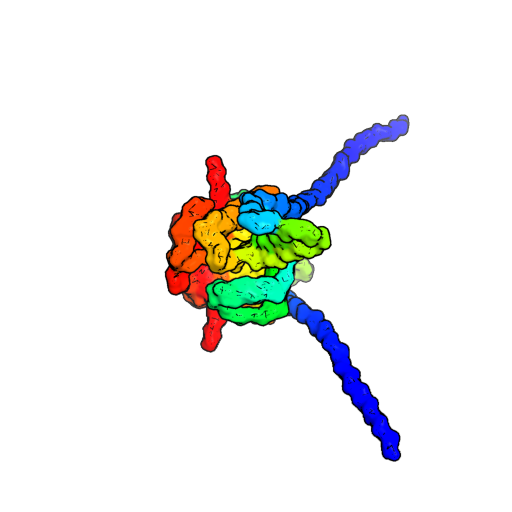 ? -3.691 4.504 -16.453 1 93.94 170 ALA B C 1
ATOM 2771 O O . ALA B 1 170 ? -4.457 5.004 -17.281 1 93.94 170 ALA B O 1
ATOM 2772 N N . ASP B 1 171 ? -3.221 5.254 -15.414 1 90.5 171 ASP B N 1
ATOM 2773 C CA . ASP B 1 171 ? -3.314 6.699 -15.258 1 90.5 171 ASP B CA 1
ATOM 2774 C C . ASP B 1 171 ? -4.754 7.18 -15.43 1 90.5 171 ASP B C 1
ATOM 2776 O O . ASP B 1 171 ? -5.012 8.117 -16.188 1 90.5 171 ASP B O 1
ATOM 2780 N N . PRO B 1 172 ? -5.691 6.562 -14.758 1 89.06 172 PRO B N 1
ATOM 2781 C CA . PRO B 1 172 ? -7.062 7.039 -14.93 1 89.06 172 PRO B CA 1
ATOM 2782 C C . PRO B 1 172 ? -7.23 8.508 -14.555 1 89.06 172 PRO B C 1
ATOM 2784 O O . PRO B 1 172 ? -6.75 8.938 -13.5 1 89.06 172 PRO B O 1
ATOM 2787 N N . GLU B 1 173 ? -7.879 9.305 -15.469 1 89.44 173 GLU B N 1
ATOM 2788 C CA . GLU B 1 173 ? -8.148 10.734 -15.281 1 89.44 173 GLU B CA 1
ATOM 2789 C C . GLU B 1 173 ? -6.852 11.508 -15.047 1 89.44 173 GLU B C 1
ATOM 2791 O O . GLU B 1 173 ? -6.84 12.508 -14.328 1 89.44 173 GLU B O 1
ATOM 2796 N N . GLY B 1 174 ? -5.781 10.969 -15.469 1 89.56 174 GLY B N 1
ATOM 2797 C CA . GLY B 1 174 ? -4.508 11.672 -15.43 1 89.56 174 GLY B CA 1
ATOM 2798 C C . GLY B 1 174 ? -3.729 11.43 -14.156 1 89.56 174 GLY B C 1
ATOM 2799 O O . GLY B 1 174 ? -2.688 12.047 -13.93 1 89.56 174 GLY B O 1
ATOM 2800 N N . ILE B 1 175 ? -4.238 10.539 -13.375 1 92.94 175 ILE B N 1
ATOM 2801 C CA . ILE B 1 175 ? -3.531 10.195 -12.141 1 92.94 175 ILE B CA 1
ATOM 2802 C C . ILE B 1 175 ? -2.182 9.57 -12.484 1 92.94 175 ILE B C 1
ATOM 2804 O O . ILE B 1 175 ? -2.072 8.797 -13.438 1 92.94 175 ILE B O 1
ATOM 2808 N N . LYS B 1 176 ? -1.165 9.906 -11.695 1 94.81 176 LYS B N 1
ATOM 2809 C CA . LYS B 1 176 ? 0.166 9.352 -11.922 1 94.81 176 LYS B CA 1
ATOM 2810 C C . LYS B 1 176 ? 0.642 8.562 -10.711 1 94.81 176 LYS B C 1
ATOM 2812 O O . LYS B 1 176 ? 0.522 9.023 -9.57 1 94.81 176 LYS B O 1
ATOM 2817 N N . GLY B 1 177 ? 1.049 7.34 -11.016 1 95.62 177 GLY B N 1
ATOM 2818 C CA . GLY B 1 177 ? 1.854 6.664 -10.016 1 95.62 177 GLY B CA 1
ATOM 2819 C C . GLY B 1 177 ? 3.252 7.234 -9.883 1 95.62 177 GLY B C 1
ATOM 2820 O O . GLY B 1 177 ? 3.939 7.438 -10.891 1 95.62 177 GLY B O 1
ATOM 2821 N N . MET B 1 178 ? 3.641 7.566 -8.609 1 97.5 178 MET B N 1
ATOM 2822 C CA . MET B 1 178 ? 4.938 8.203 -8.414 1 97.5 178 MET B CA 1
ATOM 2823 C C . MET B 1 178 ? 5.773 7.438 -7.395 1 97.5 178 MET B C 1
ATOM 2825 O O . MET B 1 178 ? 5.227 6.797 -6.496 1 97.5 178 MET B O 1
ATOM 2829 N N . PHE B 1 179 ? 7.125 7.523 -7.625 1 96.5 179 PHE B N 1
ATOM 2830 C CA . PHE B 1 179 ? 8.086 6.805 -6.797 1 96.5 179 PHE B CA 1
ATOM 2831 C C . PHE B 1 179 ? 9.086 7.77 -6.164 1 96.5 179 PHE B C 1
ATOM 2833 O O . PHE B 1 179 ? 9.547 8.711 -6.816 1 96.5 179 PHE B O 1
ATOM 2840 N N . TRP B 1 180 ? 9.305 7.52 -4.918 1 94.38 180 TRP B N 1
ATOM 2841 C CA . TRP B 1 180 ? 10.398 8.18 -4.215 1 94.38 180 TRP B CA 1
ATOM 2842 C C . TRP B 1 180 ? 11.469 7.176 -3.818 1 94.38 180 TRP B C 1
ATOM 2844 O O . TRP B 1 180 ? 11.172 6.125 -3.24 1 94.38 180 TRP B O 1
ATOM 2854 N N . TYR B 1 181 ? 12.758 7.434 -4.203 1 88 181 TYR B N 1
ATOM 2855 C CA . TYR B 1 181 ? 13.914 6.621 -3.846 1 88 181 TYR B CA 1
ATOM 2856 C C . TYR B 1 181 ? 14.945 7.438 -3.074 1 88 181 TYR B C 1
ATOM 2858 O O . TYR B 1 181 ? 15.133 8.625 -3.344 1 88 181 TYR B O 1
ATOM 2866 N N . PRO B 1 182 ? 15.477 6.758 -2.076 1 84.94 182 PRO B N 1
ATOM 2867 C CA . PRO B 1 182 ? 16.516 7.492 -1.336 1 84.94 182 PRO B CA 1
ATOM 2868 C C . PRO B 1 182 ? 17.688 7.914 -2.217 1 84.94 182 PRO B C 1
ATOM 2870 O O . PRO B 1 182 ? 18.031 7.207 -3.168 1 84.94 182 PRO B O 1
ATOM 2873 N N . ASN B 1 183 ? 17.953 9.25 -2.379 1 67.38 183 ASN B N 1
ATOM 2874 C CA . ASN B 1 183 ? 19.125 9.695 -3.111 1 67.38 183 ASN B CA 1
ATOM 2875 C C . ASN B 1 183 ? 20.406 9.117 -2.516 1 67.38 183 ASN B C 1
ATOM 2877 O O . ASN B 1 183 ? 20.531 9.016 -1.295 1 67.38 183 ASN B O 1
ATOM 2881 N N . HIS B 1 184 ? 21.125 8.172 -3.252 1 47.72 184 HIS B N 1
ATOM 2882 C CA . HIS B 1 184 ? 22.484 7.828 -2.842 1 47.72 184 HIS B CA 1
ATOM 2883 C C . HIS B 1 184 ? 23.297 9.078 -2.521 1 47.72 184 HIS B C 1
ATOM 2885 O O . HIS B 1 184 ? 23.047 10.148 -3.082 1 47.72 184 HIS B O 1
#

Sequence (368 aa):
MKDNSMQVIDPPSIDEEDEEPMPQEFVLVEKTEPDGTIEQIIFSSGGDIDVYDLEALCDKVGWPRRPLSKLAAALKNSYIVASLHSIRKSPGSEGDEQKRLIGMARATSDHAFNATIWDVLVDPSYQGQGLGKALIEKLIRALLQRDIGNITLFADSKVVEFYRNLGFEADPEGIKGMFWYPNHMKDNSMQVIDPPSIDEEDEEPMPQEFVLVEKTEPDGTIEQIIFSSGGDIDVYDLEALCDKVGWPRRPLSKLAAALKNSYIVASLHSIRKSPGSEGDEQKRLIGMARATSDHAFNATIWDVLVDPSYQGQGLGKALIEKLIRALLQRDIGNITLFADSKVVEFYRNLGFEADPEGIKGMFWYPNH